Protein AF-A0A7R9DSM5-F1 (afdb_monomer_lite)

Secondary structure (DSSP, 8-state):
-HHHHHHHHH-TTTTT--GGGG--PPPPP-------PPPPP---------HHHHHHHHHHTTTT-PPPP-HHHHHHHHHHHHHHHHHHHHHHHHHHHHHTSPP-TTT-HHHHHHHHHHHHHHHHHHHHHHHHHHHHHHHHHHHHHHHHHHHH-TT-HHHHHHHHHHHHHHHHHHHHHHHHHHHHHHHHHHHHHHHH-

pLDDT: mean 76.88, std 22.2, range [31.0, 98.38]

Radius of gyration: 24.75 Å; chains: 1; bounding box: 49×48×74 Å

Foldseek 3Di:
DVVLVCCLPVPPLLVPDDPVLLPDDDDDDDDDDDDDDDDDDDDDDDDCPPPVVVLVVVLVVVVPDDDDDPVSLVVLCVVLLVLLVVLLVVLVVVLVVLVPDDDPPPDDPPSVVLSVVLNVLSVVSNVVSVVLNVVVVVLVVVLVVLVVVCSSCVVDCVSVVVNVVSSVNSSSVSSVSSVSSVVSVVVSVVSVVVVVD

Structure (mmCIF, N/CA/C/O backbone):
data_AF-A0A7R9DSM5-F1
#
_entry.id   AF-A0A7R9DSM5-F1
#
loop_
_atom_site.group_PDB
_atom_site.id
_atom_site.type_symbol
_atom_site.label_atom_id
_atom_site.label_alt_id
_atom_site.label_comp_id
_atom_site.label_asym_id
_atom_site.label_entity_id
_atom_site.label_seq_id
_atom_site.pdbx_PDB_ins_code
_atom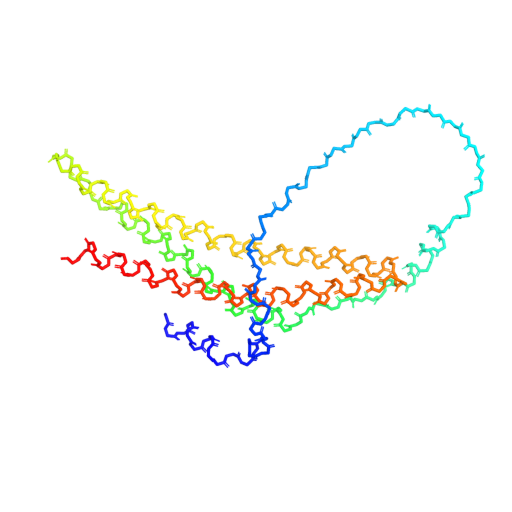_site.Cartn_x
_atom_site.Cartn_y
_atom_site.Cartn_z
_atom_site.occupancy
_atom_site.B_iso_or_equiv
_atom_site.auth_seq_id
_atom_site.auth_comp_id
_atom_site.auth_asym_id
_atom_site.auth_atom_id
_atom_site.pdbx_PDB_model_num
ATOM 1 N N . MET A 1 1 ? 0.745 -9.040 -13.553 1.00 61.00 1 MET A N 1
ATOM 2 C CA . MET A 1 1 ? -0.526 -8.382 -13.961 1.00 61.00 1 MET A CA 1
ATOM 3 C C . MET A 1 1 ? -1.759 -9.269 -13.780 1.00 61.00 1 MET A C 1
ATOM 5 O O . MET A 1 1 ? -2.708 -8.803 -13.164 1.00 61.00 1 MET A O 1
ATOM 9 N N . VAL A 1 2 ? -1.754 -10.530 -14.242 1.00 68.00 2 VAL A N 1
ATOM 10 C CA . VAL A 1 2 ? -2.885 -11.470 -14.050 1.00 68.00 2 VAL A CA 1
ATOM 11 C C . VAL A 1 2 ? -3.240 -11.650 -12.569 1.00 68.00 2 VAL A C 1
ATOM 13 O O . VAL A 1 2 ? -4.406 -11.562 -12.208 1.00 68.00 2 VAL A O 1
ATOM 16 N N . GLU A 1 3 ? -2.241 -11.783 -11.696 1.00 75.62 3 GLU A N 1
ATOM 17 C CA . GLU A 1 3 ? -2.442 -11.945 -10.248 1.00 75.62 3 GLU A CA 1
ATOM 18 C C . GLU A 1 3 ? -3.113 -10.737 -9.570 1.00 75.62 3 GLU A C 1
ATOM 20 O O . GLU A 1 3 ? -3.947 -10.920 -8.689 1.00 75.62 3 GLU A O 1
ATOM 25 N N . LEU A 1 4 ? -2.825 -9.504 -10.011 1.00 75.88 4 LEU A N 1
ATOM 26 C CA . LEU A 1 4 ? -3.460 -8.287 -9.477 1.00 75.88 4 LEU A CA 1
ATOM 27 C C . LEU A 1 4 ? -4.923 -8.169 -9.920 1.00 75.88 4 LEU A C 1
ATOM 29 O O . LEU A 1 4 ? -5.770 -7.756 -9.133 1.00 75.88 4 LEU A O 1
ATOM 33 N N . ASN A 1 5 ? -5.238 -8.558 -11.160 1.00 74.75 5 ASN A N 1
ATOM 34 C CA . ASN A 1 5 ? -6.624 -8.613 -11.633 1.00 74.75 5 ASN A CA 1
ATOM 35 C C . ASN A 1 5 ? -7.411 -9.700 -10.900 1.00 74.75 5 ASN A C 1
ATOM 37 O O . ASN A 1 5 ? -8.501 -9.433 -10.407 1.00 74.75 5 ASN A O 1
ATOM 41 N N . VAL A 1 6 ? -6.810 -10.877 -10.716 1.00 73.69 6 VAL A N 1
ATOM 42 C CA . VAL A 1 6 ? -7.359 -11.952 -9.881 1.00 73.69 6 VAL A CA 1
ATOM 43 C C . VAL A 1 6 ? -7.608 -11.453 -8.456 1.00 73.69 6 VAL A C 1
ATOM 45 O O . VAL A 1 6 ? -8.669 -11.726 -7.905 1.00 73.69 6 VAL A O 1
ATOM 48 N N . LEU A 1 7 ? -6.694 -10.679 -7.864 1.00 75.88 7 LEU A N 1
ATOM 49 C CA . LEU A 1 7 ? -6.890 -10.094 -6.537 1.00 75.88 7 LEU A CA 1
ATOM 50 C C . LEU A 1 7 ? -8.059 -9.092 -6.517 1.00 75.88 7 LEU A C 1
ATOM 52 O O . LEU A 1 7 ? -8.886 -9.129 -5.606 1.00 75.88 7 LEU A O 1
ATOM 56 N N . LEU A 1 8 ? -8.176 -8.224 -7.520 1.00 73.56 8 LEU A N 1
ATOM 57 C CA . LEU A 1 8 ? -9.264 -7.244 -7.606 1.00 73.56 8 LEU A CA 1
ATOM 58 C C . LEU A 1 8 ? -10.636 -7.896 -7.853 1.00 73.56 8 LEU A C 1
ATOM 60 O O . LEU A 1 8 ? -11.635 -7.437 -7.303 1.00 73.56 8 LEU A O 1
ATOM 64 N N . GLU A 1 9 ? -10.693 -8.972 -8.638 1.00 68.62 9 GLU A N 1
ATOM 65 C CA . GLU A 1 9 ? -11.935 -9.647 -9.043 1.00 68.62 9 GLU A CA 1
ATOM 66 C C . GLU A 1 9 ? -12.398 -10.716 -8.033 1.00 68.62 9 GLU A C 1
ATOM 68 O O . GLU A 1 9 ? -13.599 -10.859 -7.763 1.00 68.62 9 GLU A O 1
ATOM 73 N N . ASN A 1 10 ? -11.458 -11.454 -7.430 1.00 59.75 10 ASN A N 1
ATOM 74 C CA . ASN A 1 10 ? -11.762 -12.621 -6.593 1.00 59.75 10 ASN A CA 1
ATOM 75 C C . ASN A 1 10 ? -11.750 -12.346 -5.093 1.00 59.75 10 ASN A C 1
ATOM 77 O O . ASN A 1 10 ? -12.265 -13.163 -4.324 1.00 59.75 10 ASN A O 1
ATOM 81 N N . THR A 1 11 ? -11.232 -11.206 -4.634 1.00 59.16 11 THR A N 1
ATOM 82 C CA . THR A 1 11 ? -11.260 -10.928 -3.199 1.00 59.16 11 THR A CA 1
ATOM 83 C C . THR A 1 11 ? -12.633 -10.386 -2.811 1.00 59.16 11 THR A C 1
ATOM 85 O O . THR A 1 11 ? -12.896 -9.187 -2.879 1.00 59.16 11 THR A O 1
ATOM 88 N N . ASN A 1 12 ? -13.510 -11.268 -2.319 1.00 56.91 12 ASN A N 1
ATOM 89 C CA . ASN A 1 12 ? -14.779 -10.877 -1.685 1.00 56.91 12 ASN A CA 1
ATOM 90 C C . ASN A 1 12 ? -14.583 -9.816 -0.574 1.00 56.91 12 ASN A C 1
ATOM 92 O O . ASN A 1 12 ? -15.515 -9.083 -0.271 1.00 56.91 12 ASN A O 1
ATOM 96 N N . LYS A 1 13 ? -13.359 -9.671 -0.035 1.00 58.72 13 LYS A N 1
ATOM 97 C CA . LYS A 1 13 ? -12.964 -8.630 0.933 1.00 58.72 13 LYS A CA 1
ATOM 98 C C . LYS A 1 13 ? -13.059 -7.190 0.393 1.00 58.72 13 LYS A C 1
ATOM 100 O O . LYS A 1 13 ? -13.200 -6.273 1.195 1.00 58.72 13 LYS A O 1
ATOM 105 N N . PHE A 1 14 ? -13.004 -6.978 -0.928 1.00 61.81 14 PHE A N 1
ATOM 106 C CA . PHE A 1 14 ? -13.184 -5.657 -1.558 1.00 61.81 14 PHE A CA 1
ATOM 107 C C . PHE A 1 14 ? -14.606 -5.420 -2.100 1.00 61.81 14 PHE A C 1
ATOM 109 O O . PHE A 1 14 ? -14.968 -4.280 -2.381 1.00 61.81 14 PHE A O 1
ATOM 116 N N . LYS A 1 15 ? -15.435 -6.469 -2.227 1.00 55.41 15 LYS A N 1
ATOM 117 C CA . LYS A 1 15 ? -16.764 -6.400 -2.872 1.00 55.41 15 LYS A CA 1
ATOM 118 C C . LYS A 1 15 ? -17.831 -5.647 -2.069 1.00 55.41 15 LYS A C 1
ATOM 120 O O . LYS A 1 15 ? -18.857 -5.292 -2.635 1.00 55.41 15 LYS A O 1
ATOM 125 N N . GLU A 1 16 ? -17.602 -5.370 -0.786 1.00 54.62 16 GLU A N 1
ATOM 126 C CA . GLU A 1 16 ? -18.535 -4.593 0.050 1.00 54.62 16 GLU A CA 1
ATOM 127 C C . GLU A 1 16 ? -18.371 -3.063 -0.082 1.00 54.62 16 GLU A C 1
ATOM 129 O O . GLU A 1 16 ? -19.045 -2.305 0.616 1.00 54.62 16 GLU A O 1
ATOM 134 N N . MET A 1 17 ? -17.484 -2.577 -0.957 1.00 54.66 17 MET A N 1
ATOM 135 C CA . MET A 1 17 ? -17.306 -1.142 -1.198 1.00 54.66 17 MET A CA 1
ATOM 136 C C . MET A 1 17 ? -18.405 -0.606 -2.127 1.00 54.66 17 MET A C 1
ATOM 138 O O . MET A 1 17 ? -18.409 -0.875 -3.326 1.00 54.66 17 MET A O 1
ATOM 142 N N . ASN A 1 18 ? -19.334 0.190 -1.586 1.00 48.84 18 ASN A N 1
ATOM 143 C CA . ASN A 1 18 ? -20.269 0.960 -2.407 1.00 48.84 18 ASN A CA 1
ATOM 144 C C . ASN A 1 18 ? -19.490 2.015 -3.209 1.00 48.84 18 ASN A C 1
ATOM 146 O O . ASN A 1 18 ? -18.690 2.760 -2.644 1.00 48.84 18 ASN A O 1
ATOM 150 N N . HIS A 1 19 ? -19.764 2.134 -4.512 1.00 46.12 19 HIS A N 1
ATOM 151 C CA . HIS A 1 19 ? -19.116 3.100 -5.417 1.00 46.12 19 HIS A CA 1
ATOM 152 C C . HIS A 1 19 ? -19.129 4.561 -4.915 1.00 46.12 19 HIS A C 1
ATOM 154 O O . HIS A 1 19 ? -18.292 5.361 -5.324 1.00 46.12 19 HIS A O 1
ATOM 160 N N . SER A 1 20 ? -20.038 4.915 -4.002 1.00 48.28 20 SER A N 1
ATOM 161 C CA . SER A 1 20 ? -20.108 6.225 -3.345 1.00 48.28 20 SER A CA 1
ATOM 162 C C . SER A 1 20 ? -18.914 6.551 -2.436 1.00 48.28 20 SER A C 1
ATOM 164 O O . SER A 1 20 ? -18.641 7.728 -2.212 1.00 48.28 20 SER A O 1
ATOM 166 N N . ASP A 1 21 ? -18.185 5.549 -1.934 1.00 46.91 21 ASP A N 1
ATOM 167 C CA . ASP A 1 21 ? -17.016 5.747 -1.062 1.00 46.91 21 ASP A CA 1
ATOM 168 C C . ASP A 1 21 ? -15.720 6.049 -1.848 1.00 46.91 21 ASP A C 1
ATOM 170 O O . ASP A 1 21 ? -14.705 6.408 -1.253 1.00 46.91 21 ASP A O 1
ATOM 174 N N . MET A 1 22 ? -15.749 5.951 -3.187 1.00 47.22 22 MET A N 1
ATOM 175 C CA . MET A 1 22 ? -14.588 6.155 -4.071 1.00 47.22 22 MET A CA 1
ATOM 176 C C . MET A 1 22 ? -14.214 7.631 -4.300 1.00 47.22 22 MET A C 1
ATOM 178 O O . MET A 1 22 ? -13.174 7.908 -4.895 1.00 47.22 22 MET A O 1
ATOM 182 N N . ILE A 1 23 ? -15.024 8.594 -3.842 1.00 44.75 23 ILE A N 1
ATOM 183 C CA . ILE A 1 23 ? -14.742 10.027 -4.014 1.00 44.75 23 ILE A CA 1
ATOM 184 C C . ILE A 1 23 ? -14.041 10.567 -2.764 1.00 44.75 23 ILE A C 1
ATOM 186 O O . ILE A 1 23 ? -14.641 11.237 -1.923 1.00 44.75 23 ILE A O 1
ATOM 190 N N . ARG A 1 24 ? -12.739 10.308 -2.643 1.00 41.94 24 ARG A N 1
ATOM 191 C CA . ARG A 1 24 ? -11.857 11.160 -1.838 1.00 41.94 24 ARG A CA 1
ATOM 192 C C . ARG A 1 24 ? -10.484 11.240 -2.487 1.00 41.94 24 ARG A C 1
ATOM 194 O O . ARG A 1 24 ? -9.776 10.244 -2.578 1.00 41.94 24 ARG A O 1
ATOM 201 N N . SER A 1 25 ? -10.130 12.440 -2.942 1.00 32.06 25 SER A N 1
ATOM 202 C CA . SER A 1 25 ? -8.772 12.762 -3.375 1.00 32.06 25 SER A CA 1
ATOM 203 C C . SER A 1 25 ? -7.776 12.496 -2.237 1.00 32.06 25 SER A C 1
ATOM 205 O O . SER A 1 25 ? -8.135 12.714 -1.073 1.00 32.06 25 SER A O 1
ATOM 207 N N . PRO A 1 26 ? -6.534 12.082 -2.544 1.00 37.66 26 PRO A N 1
ATOM 208 C CA . PRO A 1 26 ? -5.480 11.947 -1.545 1.00 37.66 26 PRO A CA 1
ATOM 209 C C . PRO A 1 26 ? -5.312 13.267 -0.784 1.00 37.66 26 PRO A C 1
ATOM 211 O O . PRO A 1 26 ? -5.086 14.309 -1.398 1.00 37.66 26 PRO A O 1
ATOM 214 N N . GLN A 1 27 ? -5.461 13.244 0.541 1.00 37.12 27 GLN A N 1
ATOM 215 C CA . GLN A 1 27 ? -5.018 14.360 1.370 1.00 37.12 27 GLN A CA 1
ATOM 216 C C . GLN A 1 27 ? -3.533 14.173 1.660 1.00 37.12 27 GLN A C 1
ATOM 218 O O . GLN A 1 27 ? -3.123 13.121 2.150 1.00 37.12 27 GLN A O 1
ATOM 223 N N . ASP A 1 28 ? -2.742 15.196 1.342 1.00 33.53 28 ASP A N 1
ATOM 224 C CA . ASP A 1 28 ? -1.330 15.252 1.699 1.00 33.53 28 ASP A CA 1
ATOM 225 C C . ASP A 1 28 ? -1.142 15.079 3.217 1.00 33.53 28 ASP A C 1
ATOM 227 O O . ASP A 1 28 ? -1.972 15.549 4.007 1.00 33.53 28 ASP A O 1
ATOM 231 N N . PRO A 1 29 ? -0.051 14.428 3.658 1.00 38.84 29 PRO A N 1
ATOM 232 C CA . PRO A 1 29 ? 0.219 14.231 5.073 1.00 38.84 29 PRO A CA 1
ATOM 233 C C . PRO A 1 29 ? 0.315 15.580 5.796 1.00 38.84 29 PRO A C 1
ATOM 235 O O . PRO A 1 29 ? 1.164 16.421 5.497 1.00 38.84 29 PRO A O 1
ATOM 238 N N . VAL A 1 30 ? -0.567 15.772 6.780 1.00 37.56 30 VAL A N 1
ATOM 239 C CA . VAL A 1 30 ? -0.594 16.952 7.647 1.00 37.56 30 VAL A CA 1
ATOM 240 C C . VAL A 1 30 ? 0.722 17.036 8.420 1.00 37.56 30 VAL A C 1
ATOM 242 O O . VAL A 1 30 ? 1.000 16.238 9.317 1.00 37.56 30 VAL A O 1
ATOM 245 N N . ALA A 1 31 ? 1.530 18.041 8.085 1.00 33.56 31 ALA A N 1
ATOM 246 C CA . ALA A 1 31 ? 2.705 18.420 8.851 1.00 33.56 31 ALA A CA 1
ATOM 247 C C . ALA A 1 31 ? 2.270 18.896 10.246 1.00 33.56 31 ALA A C 1
ATOM 249 O O . ALA A 1 31 ? 1.713 19.983 10.408 1.00 33.56 31 ALA A O 1
ATOM 250 N N . THR A 1 32 ? 2.536 18.086 11.270 1.00 31.00 32 THR A N 1
ATOM 251 C CA . THR A 1 32 ? 2.338 18.493 12.665 1.00 31.00 32 THR A CA 1
ATOM 252 C C . THR A 1 32 ? 3.487 19.423 13.055 1.00 31.00 32 THR A C 1
ATOM 254 O O . THR A 1 32 ? 4.568 18.965 13.413 1.00 31.00 32 THR A O 1
ATOM 257 N N . LYS A 1 33 ? 3.289 20.740 12.946 1.00 33.44 33 LYS A N 1
ATOM 258 C CA . LYS A 1 33 ? 4.185 21.722 13.571 1.00 33.44 33 LYS A CA 1
ATOM 259 C C . LYS A 1 33 ? 3.711 21.971 15.000 1.00 33.44 33 LYS A C 1
ATOM 261 O O . LYS A 1 33 ? 2.732 22.678 15.217 1.00 33.44 33 LYS A O 1
ATOM 266 N N . GLU A 1 34 ? 4.410 21.395 15.972 1.00 36.47 34 GLU A N 1
ATOM 267 C CA . GLU A 1 34 ? 4.323 21.836 17.363 1.00 36.47 34 GLU A CA 1
ATOM 268 C C . GLU A 1 34 ? 5.009 23.203 17.491 1.00 36.47 34 GLU A C 1
ATOM 270 O O . GLU A 1 34 ? 6.228 23.316 17.389 1.00 36.47 34 GLU A O 1
ATOM 275 N N . GLN A 1 35 ? 4.227 24.257 17.722 1.00 35.38 35 GLN A N 1
ATOM 276 C CA . GLN A 1 35 ? 4.720 25.487 18.336 1.00 35.38 35 GLN A CA 1
ATOM 277 C C . GLN A 1 35 ? 4.076 25.601 19.714 1.00 35.38 35 GLN A C 1
ATOM 279 O O . GLN A 1 35 ? 2.855 25.679 19.839 1.00 35.38 35 GLN A O 1
ATOM 284 N N . ARG A 1 36 ? 4.906 25.573 20.757 1.00 32.94 36 ARG A N 1
ATOM 285 C CA . ARG A 1 36 ? 4.495 25.846 22.134 1.00 32.94 36 ARG A CA 1
ATOM 286 C C . ARG A 1 36 ? 5.173 27.139 22.571 1.00 32.94 36 ARG A C 1
ATOM 288 O O . ARG A 1 36 ? 6.370 27.147 22.838 1.00 32.94 36 ARG A O 1
ATOM 295 N N . GLU A 1 37 ? 4.401 28.218 22.597 1.00 35.00 37 GLU A N 1
ATOM 296 C CA . GLU A 1 37 ? 4.775 29.483 23.230 1.00 35.00 37 GLU A CA 1
ATOM 297 C C . GLU A 1 37 ? 4.769 29.341 24.764 1.00 35.00 37 GLU A C 1
ATOM 299 O O . GLU A 1 37 ? 3.964 28.603 25.344 1.00 35.00 37 GLU A O 1
ATOM 304 N N . GLU A 1 38 ? 5.692 30.043 25.426 1.00 35.34 38 GLU A N 1
ATOM 305 C CA . GLU A 1 38 ? 5.795 30.139 26.885 1.00 35.34 38 GLU A CA 1
ATOM 306 C C . GLU A 1 38 ? 4.604 30.901 27.502 1.00 35.34 38 GLU A C 1
ATOM 308 O O . GLU A 1 38 ? 4.224 31.952 26.984 1.00 35.34 38 GLU A O 1
ATOM 313 N N . PRO A 1 39 ? 4.059 30.488 28.666 1.00 36.28 39 PRO A N 1
ATOM 314 C CA . PRO A 1 39 ? 3.096 31.308 29.386 1.00 36.28 39 PRO A CA 1
ATOM 315 C C . PRO A 1 39 ? 3.730 32.091 30.546 1.00 36.28 39 PRO A C 1
ATOM 317 O O . PRO A 1 39 ? 4.314 31.545 31.486 1.00 36.28 39 PRO A O 1
ATOM 320 N N . THR A 1 40 ? 3.512 33.406 30.509 1.00 35.44 40 THR A N 1
ATOM 321 C CA . THR A 1 40 ? 3.725 34.357 31.604 1.00 35.44 40 THR A CA 1
ATOM 322 C C . THR A 1 40 ? 2.743 34.129 32.765 1.00 35.44 40 THR A C 1
ATOM 324 O O . THR A 1 40 ? 1.594 33.722 32.605 1.00 35.44 40 THR A O 1
ATOM 327 N N . LYS A 1 41 ? 3.221 34.400 33.986 1.00 43.03 41 LYS A N 1
ATOM 328 C CA . LYS A 1 41 ? 2.522 34.203 35.267 1.00 43.03 41 LYS A CA 1
ATOM 329 C C . LYS A 1 41 ? 1.317 35.143 35.435 1.00 43.03 41 LYS A C 1
ATOM 331 O O . LYS A 1 41 ? 1.498 36.353 35.358 1.00 43.03 41 LYS A O 1
ATOM 336 N N . LYS A 1 42 ? 0.171 34.616 35.895 1.00 36.53 42 LYS A N 1
ATOM 337 C CA . LYS A 1 42 ? -0.718 35.273 36.885 1.00 36.53 42 LYS A CA 1
ATOM 338 C C . LYS A 1 42 ? -1.636 34.254 37.587 1.00 36.53 42 LYS A C 1
ATOM 340 O O . LYS A 1 42 ? -2.343 33.478 36.960 1.00 36.53 42 LYS A O 1
ATOM 345 N N . ARG A 1 43 ? -1.573 34.255 38.924 1.00 42.38 43 ARG A N 1
ATOM 346 C CA . ARG A 1 43 ? -2.381 33.470 39.880 1.00 42.38 43 ARG A CA 1
ATOM 347 C C . ARG A 1 43 ? -3.810 34.018 39.970 1.00 42.38 43 ARG A C 1
ATOM 349 O O . ARG A 1 43 ? -3.944 35.215 40.190 1.00 42.38 43 ARG A O 1
ATOM 356 N N . GLN A 1 44 ? -4.814 33.138 40.050 1.00 35.81 44 GLN A N 1
ATOM 357 C CA . GLN A 1 44 ? -5.927 33.243 41.011 1.00 35.81 44 GLN A CA 1
ATOM 358 C C . GLN A 1 44 ? -6.614 31.873 41.214 1.00 35.81 44 GLN A C 1
ATOM 360 O O . GLN A 1 44 ? -6.862 31.133 40.271 1.00 35.81 44 GLN A O 1
ATOM 365 N N . LYS A 1 45 ? -6.831 31.511 42.487 1.00 44.12 45 LYS A N 1
ATOM 366 C CA . LYS A 1 45 ? -7.421 30.252 42.986 1.00 44.12 45 LYS A CA 1
ATOM 367 C C . LYS A 1 45 ? -8.941 30.220 42.767 1.00 44.12 45 LYS A C 1
ATOM 369 O O . LYS A 1 45 ? -9.583 31.188 43.164 1.00 44.12 45 LYS A O 1
ATOM 374 N N . LYS A 1 46 ? -9.508 29.058 42.401 1.00 32.44 46 LYS A N 1
ATOM 375 C CA . LYS A 1 46 ? -10.454 28.269 43.237 1.00 32.44 46 LYS A CA 1
ATOM 376 C C . LYS A 1 46 ? -11.051 27.064 42.489 1.00 32.44 46 LYS A C 1
ATOM 378 O O . LYS A 1 46 ? -11.327 27.142 41.304 1.00 32.44 46 LYS A O 1
ATOM 383 N N . SER A 1 47 ? -11.306 26.003 43.267 1.00 36.94 47 SER A N 1
ATOM 384 C CA . SER A 1 47 ? -12.142 24.828 42.965 1.00 36.94 47 SER A CA 1
ATOM 385 C C . SER A 1 47 ? -11.602 23.834 41.925 1.00 36.94 47 SER A C 1
ATOM 387 O O . SER A 1 47 ? -12.144 23.699 40.832 1.00 36.94 47 SER A O 1
ATOM 389 N N . LYS A 1 48 ? -10.568 23.065 42.294 1.00 42.12 48 LYS A N 1
ATOM 390 C CA . LYS A 1 48 ? -10.152 21.873 41.542 1.00 42.12 48 LYS A CA 1
ATOM 391 C C . LYS A 1 48 ? -10.929 20.663 42.073 1.00 42.12 48 LYS A C 1
ATOM 393 O O . LYS A 1 48 ? -10.425 19.930 42.916 1.00 42.12 48 LYS A O 1
ATOM 398 N N . TYR A 1 49 ? -12.170 20.487 41.616 1.00 43.53 49 TYR A N 1
ATOM 399 C CA . TYR A 1 49 ? -12.732 19.137 41.556 1.00 43.53 49 TYR A CA 1
ATOM 400 C C . TYR A 1 49 ? -11.839 18.372 40.583 1.00 43.53 49 TYR A C 1
ATOM 402 O O . TYR A 1 49 ? -11.755 18.719 39.405 1.00 43.53 49 TYR A O 1
ATOM 410 N N . ASN A 1 50 ? -11.058 17.436 41.110 1.00 48.03 50 ASN A N 1
ATOM 411 C CA . ASN A 1 50 ? -10.006 16.759 40.371 1.00 48.03 50 ASN A CA 1
ATOM 412 C C . ASN A 1 50 ? -10.627 15.619 39.548 1.00 48.03 50 ASN A C 1
ATOM 414 O O . ASN A 1 50 ? -10.434 14.449 39.858 1.00 48.03 50 ASN A O 1
ATOM 418 N N . TYR A 1 51 ? -11.402 15.980 38.516 1.00 53.38 51 TYR A N 1
ATOM 419 C CA . TYR A 1 51 ? -11.944 15.034 37.528 1.00 53.38 51 TYR A CA 1
ATOM 420 C C . TYR A 1 51 ? -10.841 14.115 36.990 1.00 53.38 51 TYR A C 1
ATOM 422 O O . TYR A 1 51 ? -11.063 12.927 36.786 1.00 53.38 51 TYR A O 1
ATOM 430 N N . ASP A 1 52 ? -9.630 14.653 36.838 1.00 57.28 52 ASP A N 1
ATOM 431 C CA . ASP A 1 52 ? -8.468 13.906 36.374 1.00 57.28 52 ASP A CA 1
ATOM 432 C C . ASP A 1 52 ? -8.077 12.766 37.330 1.00 57.28 52 ASP A C 1
ATOM 434 O O . ASP A 1 52 ? -7.778 11.677 36.861 1.00 57.28 52 ASP A O 1
ATOM 438 N N . GLU A 1 53 ? -8.123 12.946 38.655 1.00 55.19 53 GLU A N 1
ATOM 439 C CA . GLU A 1 53 ? -7.746 11.887 39.614 1.00 55.19 53 GLU A CA 1
ATOM 440 C C . GLU A 1 53 ? -8.792 10.772 39.722 1.00 55.19 53 GLU A C 1
ATOM 442 O O . GLU A 1 53 ? -8.430 9.607 39.904 1.00 55.19 53 GLU A O 1
ATOM 447 N N . GLU A 1 54 ? -10.077 11.100 39.579 1.00 52.62 54 GLU A N 1
ATOM 448 C CA . GLU A 1 54 ? -11.160 10.109 39.582 1.00 52.62 54 GLU A CA 1
ATOM 449 C C . GLU A 1 54 ? -11.194 9.314 38.264 1.00 52.62 54 GLU A C 1
ATOM 451 O O . GLU A 1 54 ? -11.339 8.089 38.277 1.00 52.62 54 GLU A O 1
ATOM 456 N N . ILE A 1 55 ? -10.933 9.984 37.132 1.00 57.34 55 ILE A N 1
ATOM 457 C CA . ILE A 1 55 ? -10.703 9.343 35.830 1.00 57.34 55 ILE A CA 1
ATOM 458 C C . ILE A 1 55 ? -9.459 8.453 35.880 1.00 57.34 55 ILE A C 1
ATOM 460 O O . ILE A 1 55 ? -9.515 7.338 35.375 1.00 57.34 55 ILE A O 1
ATOM 464 N N . ILE A 1 56 ? -8.363 8.891 36.510 1.00 57.38 56 ILE A N 1
ATOM 465 C CA . ILE A 1 56 ? -7.139 8.086 36.654 1.00 57.38 56 ILE A CA 1
ATOM 466 C C . ILE A 1 56 ? -7.398 6.853 37.533 1.00 57.38 56 ILE A C 1
ATOM 468 O O . ILE A 1 56 ? -6.987 5.754 37.166 1.00 57.38 56 ILE A O 1
ATOM 472 N N . LYS A 1 57 ? -8.130 6.979 38.652 1.00 52.84 57 LYS A N 1
ATOM 473 C CA . LYS A 1 57 ? -8.507 5.824 39.492 1.00 52.84 57 LYS A CA 1
ATOM 474 C C . LYS A 1 57 ? -9.394 4.821 38.751 1.00 52.84 57 LYS A C 1
ATOM 476 O O . LYS A 1 57 ? -9.154 3.621 38.864 1.00 52.84 57 LYS A O 1
ATOM 481 N N . ASN A 1 58 ? -10.355 5.291 37.955 1.00 53.06 58 ASN A N 1
ATOM 482 C CA . ASN A 1 58 ? -11.168 4.422 37.099 1.00 53.06 58 ASN A CA 1
ATOM 483 C C . ASN A 1 58 ? -10.383 3.876 35.888 1.00 53.06 58 ASN A C 1
ATOM 485 O O . ASN A 1 58 ? -10.645 2.761 35.450 1.00 53.06 58 ASN A O 1
ATOM 489 N N . GLN A 1 59 ? -9.375 4.592 35.381 1.00 52.03 59 GLN A N 1
ATOM 490 C CA . GLN A 1 59 ? -8.467 4.127 34.320 1.00 52.03 59 GLN A CA 1
ATOM 491 C C . GLN A 1 59 ? -7.526 3.021 34.782 1.00 52.03 59 GLN A C 1
ATOM 493 O O . GLN A 1 59 ? -7.223 2.126 33.997 1.00 52.03 59 GLN A O 1
ATOM 498 N N . VAL A 1 60 ? -7.086 3.037 36.044 1.00 46.19 60 VAL A N 1
ATOM 499 C CA . VAL A 1 60 ? -6.255 1.961 36.607 1.00 46.19 60 VAL A CA 1
ATOM 500 C C . VAL A 1 60 ? -7.011 0.621 36.609 1.00 46.19 60 VAL A C 1
ATOM 502 O O . VAL A 1 60 ? -6.388 -0.419 36.413 1.00 46.19 60 VAL A O 1
ATOM 505 N N . LEU A 1 61 ? -8.348 0.626 36.692 1.00 48.25 61 LEU A N 1
ATOM 506 C CA . LEU A 1 61 ? -9.190 -0.571 36.530 1.00 48.25 61 LEU A CA 1
ATOM 507 C C . LEU A 1 61 ? -9.312 -1.072 35.073 1.00 48.25 61 LEU A C 1
ATOM 509 O O . LEU A 1 61 ? -9.629 -2.239 34.861 1.00 48.25 61 LEU A O 1
ATOM 513 N N . VAL A 1 62 ? -9.021 -0.238 34.066 1.00 52.88 62 VAL A N 1
ATOM 514 C CA . VAL A 1 62 ? -9.113 -0.577 32.624 1.00 52.88 62 VAL A CA 1
ATOM 515 C C . VAL A 1 62 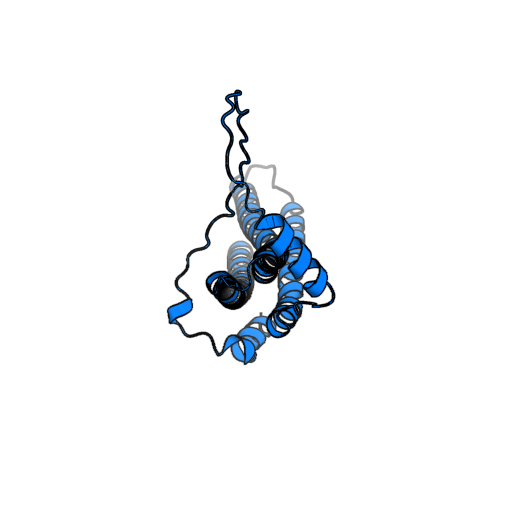? -7.829 -1.250 32.097 1.00 52.88 62 VAL A C 1
ATOM 517 O O . VAL A 1 62 ? -7.772 -1.701 30.955 1.00 52.88 62 VAL A O 1
ATOM 520 N N . THR A 1 63 ? -6.797 -1.393 32.932 1.00 51.56 63 THR A N 1
ATOM 521 C CA . THR A 1 63 ? -5.439 -1.821 32.535 1.00 51.56 63 THR A CA 1
ATOM 522 C C . THR A 1 63 ? -5.292 -3.273 32.058 1.00 51.56 63 THR A C 1
ATOM 524 O O . THR A 1 63 ? -4.223 -3.632 31.574 1.00 51.56 63 THR A O 1
ATOM 527 N N . ASN A 1 64 ? -6.355 -4.083 32.081 1.00 56.06 64 ASN A N 1
ATOM 528 C CA . ASN A 1 64 ? -6.360 -5.439 31.511 1.00 56.06 64 ASN A CA 1
ATOM 529 C C . ASN A 1 64 ? -7.134 -5.562 30.185 1.00 56.06 64 ASN A C 1
ATOM 531 O O . ASN A 1 64 ? -7.328 -6.672 29.691 1.00 56.06 64 ASN A O 1
ATOM 535 N N . ILE A 1 65 ? -7.597 -4.455 29.595 1.00 64.75 65 ILE A N 1
ATOM 536 C CA . ILE A 1 65 ? -8.363 -4.498 28.344 1.00 64.75 65 ILE A CA 1
ATOM 537 C C . ILE A 1 65 ? -7.423 -4.275 27.157 1.00 64.75 65 ILE A C 1
ATOM 539 O O . ILE A 1 65 ? -6.945 -3.170 26.905 1.00 64.75 65 ILE A O 1
ATOM 543 N N . THR A 1 66 ? -7.174 -5.339 26.393 1.00 71.94 66 THR A N 1
ATOM 544 C CA . THR A 1 66 ? -6.510 -5.251 25.087 1.00 71.94 66 THR A CA 1
ATOM 545 C C . THR A 1 66 ? -7.539 -4.872 24.025 1.00 71.94 66 THR A C 1
ATOM 547 O O . THR A 1 66 ? -8.519 -5.588 23.827 1.00 71.94 66 THR A O 1
ATOM 550 N N . PHE A 1 67 ? -7.325 -3.761 23.316 1.00 81.94 67 PHE A N 1
ATOM 551 C CA . PHE A 1 67 ? -8.168 -3.402 22.176 1.00 81.94 67 PHE A CA 1
ATOM 552 C C . PHE A 1 67 ? -7.648 -4.104 20.911 1.00 81.94 67 PHE A C 1
ATOM 554 O O . PHE A 1 67 ? -6.493 -3.883 20.536 1.00 81.94 67 PHE A O 1
ATOM 561 N N . PRO A 1 68 ? -8.445 -4.954 20.242 1.00 87.31 68 PRO A N 1
ATOM 562 C CA . PRO A 1 68 ? -7.953 -5.736 19.117 1.00 87.31 68 PRO A CA 1
ATOM 563 C C . PRO A 1 68 ? -7.653 -4.866 17.886 1.00 87.31 68 PRO A C 1
ATOM 565 O O . PRO A 1 68 ? -8.345 -3.883 17.579 1.00 87.31 68 PRO A O 1
ATOM 568 N N . SER A 1 69 ? -6.627 -5.265 17.131 1.00 90.62 69 SER A N 1
ATOM 569 C CA . SER A 1 69 ? -6.448 -4.805 15.751 1.00 90.62 69 SER A CA 1
ATOM 570 C C . SER A 1 69 ? -7.583 -5.309 14.865 1.00 90.62 69 SER A C 1
ATOM 572 O O . SER A 1 69 ? -8.176 -6.361 15.118 1.00 90.62 69 SER A O 1
ATOM 574 N N . ASN A 1 70 ? -7.877 -4.556 13.807 1.00 93.69 70 ASN A N 1
ATOM 575 C CA . ASN A 1 70 ? -8.825 -4.982 12.789 1.00 93.69 70 ASN A CA 1
ATOM 576 C C . ASN A 1 70 ? -8.208 -6.129 11.973 1.00 93.69 70 ASN A C 1
ATOM 578 O O . ASN A 1 70 ? -7.376 -5.892 11.099 1.00 93.69 70 ASN A O 1
ATOM 582 N N . LYS A 1 71 ? -8.596 -7.370 12.293 1.00 92.38 71 LYS A N 1
ATOM 583 C CA . LYS A 1 71 ? -8.022 -8.584 11.692 1.00 92.38 71 LYS A CA 1
ATOM 584 C C . LYS A 1 71 ? -8.210 -8.633 10.178 1.00 92.38 71 LYS A C 1
ATOM 586 O O . LYS A 1 71 ? -7.271 -8.979 9.474 1.00 92.38 71 LYS A O 1
ATOM 591 N N . GLU A 1 72 ? -9.378 -8.229 9.681 1.00 89.88 72 GLU A N 1
ATOM 592 C CA . GLU A 1 72 ? -9.667 -8.222 8.242 1.00 89.88 72 GLU A CA 1
ATOM 593 C C . GLU A 1 72 ? -8.718 -7.291 7.484 1.00 89.88 72 GLU A C 1
ATOM 595 O O . GLU A 1 72 ? -8.188 -7.667 6.439 1.00 89.88 72 GLU A O 1
ATOM 600 N N . LEU A 1 73 ? -8.468 -6.094 8.027 1.00 92.50 73 LEU A N 1
ATOM 601 C CA . LEU A 1 73 ? -7.508 -5.154 7.449 1.00 92.50 73 LEU A CA 1
ATOM 602 C C . LEU A 1 73 ? -6.074 -5.646 7.586 1.00 92.50 73 LEU A C 1
ATOM 604 O O . LEU A 1 73 ? -5.317 -5.533 6.632 1.00 92.50 73 LEU A O 1
ATOM 608 N N . SER A 1 74 ? -5.693 -6.222 8.727 1.00 93.69 74 SER A N 1
ATOM 609 C CA . SER A 1 74 ? -4.354 -6.798 8.894 1.00 93.69 74 SER A CA 1
ATOM 610 C C . SER A 1 74 ? -4.081 -7.916 7.883 1.00 93.69 74 SER A C 1
ATOM 612 O O . SER A 1 74 ? -3.012 -7.947 7.278 1.00 93.69 74 SER A O 1
ATOM 614 N N . GLU A 1 75 ? -5.054 -8.794 7.640 1.00 92.06 75 GLU A N 1
ATOM 615 C CA . GLU A 1 75 ? -4.958 -9.810 6.592 1.00 92.06 75 GLU A CA 1
ATOM 616 C C . GLU A 1 75 ? -4.877 -9.179 5.203 1.00 92.06 75 GLU A C 1
ATOM 618 O O . GLU A 1 75 ? -4.086 -9.620 4.375 1.00 92.06 75 GLU A O 1
ATOM 623 N N . LEU A 1 76 ? -5.671 -8.143 4.931 1.00 91.81 76 LEU A N 1
ATOM 624 C CA . LEU A 1 76 ? -5.644 -7.483 3.633 1.00 91.81 76 LEU A CA 1
ATOM 625 C C . LEU A 1 76 ? -4.296 -6.799 3.370 1.00 91.81 76 LEU A C 1
ATOM 627 O O . LEU A 1 76 ? -3.725 -6.975 2.298 1.00 91.81 76 LEU A O 1
ATOM 631 N N . ILE A 1 77 ? -3.752 -6.096 4.364 1.00 94.94 77 ILE A N 1
ATOM 632 C CA . ILE A 1 77 ? -2.410 -5.506 4.317 1.00 94.94 77 ILE A CA 1
ATOM 633 C C . ILE A 1 77 ? -1.371 -6.591 4.030 1.00 94.94 77 ILE A C 1
ATOM 635 O O . ILE A 1 77 ? -0.538 -6.399 3.152 1.00 94.94 77 ILE A O 1
ATOM 639 N N . SER A 1 78 ? -1.460 -7.756 4.684 1.00 94.50 78 SER A N 1
ATOM 640 C CA . SER A 1 78 ? -0.510 -8.855 4.456 1.00 94.50 78 SER A CA 1
ATOM 641 C C . SER A 1 78 ? -0.533 -9.406 3.024 1.00 94.50 78 SER A C 1
ATOM 643 O O . SER A 1 78 ? 0.466 -9.948 2.561 1.00 94.50 78 SER A O 1
ATOM 645 N N . VAL A 1 79 ? -1.654 -9.239 2.313 1.00 92.88 79 VAL A N 1
ATOM 646 C CA . VAL A 1 79 ? -1.783 -9.610 0.898 1.00 92.88 79 VAL A CA 1
ATOM 647 C C . VAL A 1 79 ? -1.287 -8.492 -0.022 1.00 92.88 79 VAL A C 1
ATOM 649 O O . VAL A 1 79 ? -0.674 -8.787 -1.040 1.00 92.88 79 VAL A O 1
ATOM 652 N N . VAL A 1 80 ? -1.533 -7.219 0.310 1.00 94.19 80 VAL A N 1
ATOM 653 C CA . VAL A 1 80 ? -1.180 -6.066 -0.543 1.00 94.19 80 VAL A CA 1
ATOM 654 C C . VAL A 1 80 ? 0.296 -5.671 -0.418 1.00 94.19 80 VAL A C 1
ATOM 656 O O . VAL A 1 80 ? 0.926 -5.329 -1.419 1.00 94.19 80 VAL A O 1
ATOM 659 N N . GLU A 1 81 ? 0.872 -5.732 0.785 1.00 96.25 81 GLU A N 1
ATOM 660 C CA . GLU A 1 81 ? 2.246 -5.296 1.065 1.00 96.25 81 GLU A CA 1
ATOM 661 C C . GLU A 1 81 ? 3.309 -5.964 0.166 1.00 96.25 81 GLU A C 1
ATOM 663 O O . GLU A 1 81 ? 4.168 -5.239 -0.350 1.00 96.25 81 GLU A O 1
ATOM 668 N N . PRO A 1 82 ? 3.264 -7.286 -0.104 1.00 97.06 82 PRO A N 1
ATOM 669 C CA . PRO A 1 82 ? 4.200 -7.924 -1.028 1.00 97.06 82 PRO A CA 1
ATOM 670 C C . PRO A 1 82 ? 4.178 -7.317 -2.437 1.00 97.06 82 PRO A C 1
ATOM 672 O O . PRO A 1 82 ? 5.236 -7.118 -3.025 1.00 97.06 82 PRO A O 1
ATOM 675 N N . PHE A 1 83 ? 3.004 -6.944 -2.963 1.00 96.62 83 PHE A N 1
ATOM 676 C CA . PHE A 1 83 ? 2.902 -6.315 -4.286 1.00 96.62 83 PHE A CA 1
ATOM 677 C C . PHE A 1 83 ? 3.494 -4.902 -4.310 1.00 96.62 83 PHE A C 1
ATOM 679 O O . PHE A 1 83 ? 4.096 -4.508 -5.307 1.00 96.62 83 PHE A O 1
ATOM 686 N N . ILE A 1 84 ? 3.364 -4.143 -3.216 1.00 98.06 84 ILE A N 1
ATOM 687 C CA . ILE A 1 84 ? 4.022 -2.833 -3.086 1.00 98.06 84 ILE A CA 1
ATOM 688 C C . ILE A 1 84 ? 5.545 -3.010 -3.121 1.00 98.06 84 ILE A C 1
ATOM 690 O O . ILE A 1 84 ? 6.234 -2.292 -3.845 1.00 98.06 84 ILE A O 1
ATOM 694 N N . ARG A 1 85 ? 6.074 -3.971 -2.350 1.00 98.00 85 ARG A N 1
ATOM 695 C CA . ARG A 1 85 ? 7.515 -4.270 -2.299 1.00 98.00 85 ARG A CA 1
ATOM 696 C C . ARG A 1 85 ? 8.044 -4.699 -3.664 1.00 98.00 85 ARG A C 1
ATOM 698 O O . ARG A 1 85 ? 9.051 -4.154 -4.104 1.00 98.00 85 ARG A O 1
ATOM 705 N N . GLN A 1 86 ? 7.316 -5.572 -4.358 1.00 97.81 86 GLN A N 1
ATOM 706 C CA . GLN A 1 86 ? 7.674 -6.002 -5.706 1.00 97.81 86 GLN A CA 1
ATOM 707 C C . GLN A 1 86 ? 7.755 -4.816 -6.674 1.00 97.81 86 GLN A C 1
ATOM 709 O O . GLN A 1 86 ? 8.747 -4.678 -7.380 1.00 97.81 86 GLN A O 1
ATOM 714 N N . LEU A 1 87 ? 6.778 -3.900 -6.658 1.00 98.00 87 LEU A N 1
ATOM 715 C CA . LEU A 1 87 ? 6.820 -2.712 -7.517 1.00 98.00 87 LEU A CA 1
ATOM 716 C C . LEU A 1 87 ? 8.045 -1.830 -7.221 1.00 98.00 87 LEU A C 1
ATOM 718 O O . LEU A 1 87 ? 8.656 -1.291 -8.144 1.00 98.00 87 LEU A O 1
ATOM 722 N N . ILE A 1 88 ? 8.432 -1.684 -5.949 1.00 98.38 88 ILE A N 1
ATOM 723 C CA . ILE A 1 88 ? 9.646 -0.952 -5.552 1.00 98.38 88 ILE A CA 1
ATOM 724 C C . ILE A 1 88 ? 10.904 -1.641 -6.103 1.00 98.38 88 ILE A C 1
ATOM 726 O O . ILE A 1 88 ? 11.801 -0.967 -6.610 1.00 98.38 88 ILE A O 1
ATOM 730 N N . GLU A 1 89 ? 11.000 -2.963 -5.993 1.00 98.12 89 GLU A N 1
ATOM 731 C CA . GLU A 1 89 ? 12.148 -3.738 -6.479 1.00 98.12 89 GLU A CA 1
ATOM 732 C C . GLU A 1 89 ? 12.252 -3.704 -8.008 1.00 98.12 89 GLU A C 1
ATOM 734 O O . GLU A 1 89 ? 13.318 -3.391 -8.548 1.00 98.12 89 GLU A O 1
ATOM 739 N N . ASP A 1 90 ? 11.135 -3.918 -8.701 1.00 97.56 90 ASP A N 1
ATOM 740 C CA . ASP A 1 90 ? 11.056 -3.904 -10.161 1.00 97.56 90 ASP A CA 1
ATOM 741 C C . ASP A 1 90 ? 11.424 -2.528 -10.721 1.00 97.56 90 ASP A C 1
ATOM 743 O O . ASP A 1 90 ? 12.237 -2.422 -11.639 1.00 97.56 90 ASP A O 1
ATOM 747 N N . THR A 1 91 ? 10.883 -1.448 -10.145 1.00 97.38 91 THR A N 1
ATOM 748 C CA . THR A 1 91 ? 11.185 -0.082 -10.603 1.00 97.38 91 THR A CA 1
ATOM 749 C C . THR A 1 91 ? 12.632 0.319 -10.335 1.00 97.38 91 THR A C 1
ATOM 751 O O . THR A 1 91 ? 13.248 0.962 -11.185 1.00 97.38 91 THR A O 1
ATOM 754 N N . ASN A 1 92 ? 13.225 -0.084 -9.206 1.00 96.62 92 ASN A N 1
ATOM 755 C CA . ASN A 1 92 ? 14.658 0.126 -8.974 1.00 96.62 92 ASN A CA 1
ATOM 756 C C . ASN A 1 92 ? 15.514 -0.656 -9.977 1.00 96.62 92 ASN A C 1
ATOM 758 O O . ASN A 1 92 ? 16.462 -0.102 -10.530 1.00 96.62 92 ASN A O 1
ATOM 762 N N . THR A 1 93 ? 15.168 -1.918 -10.231 1.00 97.06 93 THR A N 1
ATOM 763 C CA . THR A 1 93 ? 15.877 -2.774 -11.190 1.00 97.06 93 THR A CA 1
ATOM 764 C C . THR A 1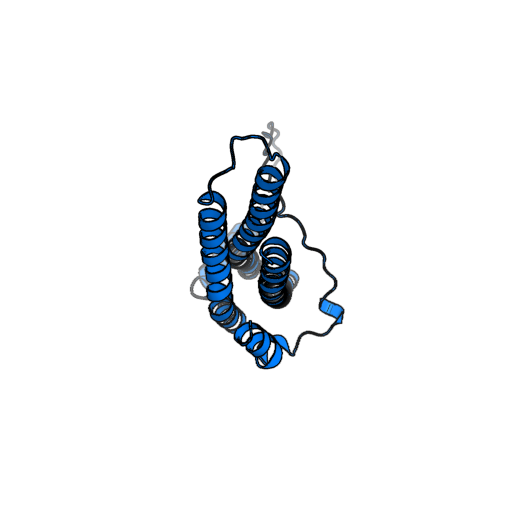 93 ? 15.820 -2.184 -12.594 1.00 97.06 93 THR A C 1
ATOM 766 O O . THR A 1 93 ? 16.854 -2.019 -13.240 1.00 97.06 93 THR A O 1
ATOM 769 N N . LEU A 1 94 ? 14.630 -1.773 -13.033 1.00 95.12 94 LEU A N 1
ATOM 770 C CA . LEU A 1 94 ? 14.420 -1.138 -14.327 1.00 95.12 94 LEU A CA 1
ATOM 771 C C . LEU A 1 94 ? 15.198 0.179 -14.446 1.00 95.12 94 LEU A C 1
ATOM 773 O O . LEU A 1 94 ? 15.852 0.415 -15.459 1.00 95.12 94 LEU A O 1
ATOM 777 N N . LYS A 1 95 ? 15.189 1.015 -13.400 1.00 94.44 95 LYS A N 1
ATOM 778 C CA . LYS A 1 95 ? 15.976 2.254 -13.367 1.00 94.44 95 LYS A CA 1
ATOM 779 C C . LYS A 1 95 ? 17.468 1.978 -13.552 1.00 94.44 95 LYS A C 1
ATOM 781 O O . LYS A 1 95 ? 18.098 2.639 -14.370 1.00 94.44 95 LYS A O 1
ATOM 786 N N . MET A 1 96 ? 18.021 1.006 -12.822 1.00 94.62 96 MET A N 1
ATOM 787 C CA . MET A 1 96 ? 19.431 0.623 -12.958 1.00 94.62 96 MET A CA 1
ATOM 788 C C . MET A 1 96 ? 19.746 0.102 -14.361 1.00 94.62 96 MET A C 1
ATOM 790 O O . MET A 1 96 ? 20.783 0.461 -14.915 1.00 94.62 96 MET A O 1
ATOM 794 N N . TRP A 1 97 ? 18.856 -0.708 -14.942 1.00 93.12 97 TRP A N 1
ATOM 795 C CA . TRP A 1 97 ? 19.026 -1.233 -16.296 1.00 93.12 97 TRP A CA 1
ATOM 796 C C . TRP A 1 97 ? 19.092 -0.108 -17.332 1.00 93.12 97 TRP A C 1
ATOM 798 O O . TRP A 1 97 ? 20.070 -0.037 -18.071 1.00 93.12 97 TRP A O 1
ATOM 808 N N . ILE A 1 98 ? 18.130 0.823 -17.318 1.00 90.06 98 ILE A N 1
ATOM 809 C CA . ILE A 1 98 ? 18.137 1.971 -18.234 1.00 90.06 98 ILE A CA 1
ATOM 810 C C . ILE A 1 98 ? 19.394 2.811 -18.027 1.00 90.06 98 ILE A C 1
ATOM 812 O O . ILE A 1 98 ? 20.055 3.148 -18.998 1.00 90.06 98 ILE A O 1
ATOM 816 N N . SER A 1 99 ? 19.777 3.115 -16.784 1.00 89.69 99 SER A N 1
ATOM 817 C CA . SER A 1 99 ? 21.002 3.876 -16.493 1.00 89.69 99 SER A CA 1
ATOM 818 C C . SER A 1 99 ? 22.299 3.179 -16.922 1.00 89.69 99 SER A C 1
ATOM 820 O O . SER A 1 99 ? 23.329 3.838 -16.999 1.00 89.69 99 SER A O 1
ATOM 822 N N . SER A 1 100 ? 22.272 1.869 -17.178 1.00 88.94 100 SER A N 1
ATOM 823 C CA . SER A 1 100 ? 23.447 1.106 -17.621 1.00 88.94 100 SER A CA 1
ATOM 824 C C . SER A 1 100 ? 23.649 1.138 -19.139 1.00 88.94 100 SER A C 1
ATOM 826 O O . SER A 1 100 ? 24.679 0.667 -19.620 1.00 88.94 100 SER A O 1
ATOM 828 N N . ILE A 1 101 ? 22.683 1.666 -19.896 1.00 86.00 101 ILE A N 1
ATOM 829 C CA . ILE A 1 101 ? 22.804 1.848 -21.344 1.00 86.00 101 ILE A CA 1
ATOM 830 C C . ILE A 1 101 ? 23.763 3.026 -21.598 1.00 86.00 101 ILE A C 1
ATOM 832 O O . ILE A 1 101 ? 23.541 4.100 -21.031 1.00 86.00 101 ILE A O 1
ATOM 836 N N . PRO A 1 102 ? 24.834 2.847 -22.399 1.00 80.25 102 PRO A N 1
ATOM 837 C CA . PRO A 1 102 ? 25.774 3.920 -22.703 1.00 80.25 102 PRO A CA 1
ATOM 838 C C . PRO A 1 102 ? 25.081 5.076 -23.427 1.00 80.25 102 PRO A C 1
ATOM 840 O O . PRO A 1 102 ? 24.367 4.850 -24.402 1.00 80.25 102 PRO A O 1
ATOM 843 N N . ASN A 1 103 ? 25.338 6.307 -22.985 1.00 69.00 103 ASN A N 1
ATOM 844 C CA . ASN A 1 103 ? 24.992 7.488 -23.767 1.00 69.00 103 ASN A CA 1
ATOM 845 C C . ASN A 1 103 ? 25.924 7.562 -24.980 1.00 69.00 103 ASN A C 1
ATOM 847 O O . ASN A 1 103 ? 27.144 7.472 -24.825 1.00 69.00 103 ASN A O 1
ATOM 851 N N . ASN A 1 104 ? 25.367 7.759 -26.172 1.00 59.38 104 ASN A N 1
ATOM 852 C CA . ASN A 1 104 ? 26.158 8.061 -27.358 1.00 59.38 104 ASN A CA 1
ATOM 853 C C . ASN A 1 104 ? 26.724 9.483 -27.198 1.00 59.38 104 ASN A C 1
ATOM 855 O O . ASN A 1 104 ? 26.053 10.471 -27.484 1.00 59.38 104 ASN A O 1
ATOM 859 N N . GLU A 1 105 ? 27.948 9.600 -26.672 1.00 57.69 105 GLU A N 1
ATOM 860 C CA . GLU A 1 105 ? 28.608 10.897 -26.427 1.00 57.69 105 GLU A CA 1
ATOM 861 C C . GLU A 1 105 ? 28.919 11.668 -27.727 1.00 57.69 105 GLU A C 1
ATOM 863 O O . GLU A 1 105 ? 29.161 12.875 -27.695 1.00 57.69 105 GLU A O 1
ATOM 868 N N . ASP A 1 106 ? 28.808 11.006 -28.881 1.00 53.75 106 ASP A N 1
ATOM 869 C CA . ASP A 1 106 ? 28.958 11.587 -30.214 1.00 53.75 106 ASP A CA 1
ATOM 870 C C . ASP A 1 106 ? 27.609 12.079 -30.786 1.00 53.75 106 ASP A C 1
ATOM 872 O O . ASP A 1 106 ? 27.130 11.628 -31.823 1.00 53.75 106 ASP A O 1
ATOM 876 N N . GLY A 1 107 ? 26.993 13.057 -30.117 1.00 49.47 107 GLY A N 1
ATOM 877 C CA . GLY A 1 107 ? 26.136 14.047 -30.785 1.00 49.47 107 GLY A CA 1
ATOM 878 C C . GLY A 1 107 ? 24.643 13.759 -30.982 1.00 49.47 107 GLY A C 1
ATOM 879 O O . GLY A 1 107 ? 23.971 14.657 -31.495 1.00 49.47 107 GLY A O 1
ATOM 880 N N . ASP A 1 108 ? 24.081 12.622 -30.551 1.00 58.06 108 ASP A N 1
ATOM 881 C CA . ASP A 1 108 ? 22.618 12.446 -30.569 1.00 58.06 108 ASP A CA 1
ATOM 882 C C . ASP A 1 108 ? 21.978 12.780 -29.211 1.00 58.06 108 ASP A C 1
ATOM 884 O O . ASP A 1 108 ? 21.678 11.932 -28.370 1.00 58.06 108 ASP A O 1
ATOM 888 N N . HIS A 1 109 ? 21.763 14.079 -28.982 1.00 68.00 109 HIS A N 1
ATOM 889 C CA . HIS A 1 109 ? 21.087 14.602 -27.788 1.00 68.00 109 HIS A CA 1
ATOM 890 C C . HIS A 1 109 ? 19.677 14.019 -27.572 1.00 68.00 109 HIS A C 1
ATOM 892 O O . HIS A 1 109 ? 19.125 14.134 -26.472 1.00 68.00 109 HIS A O 1
ATOM 898 N N . PHE A 1 110 ? 19.079 13.416 -28.603 1.00 72.25 110 PHE A N 1
ATOM 899 C CA . PHE A 1 110 ? 17.750 12.827 -28.532 1.00 72.25 110 PHE A CA 1
ATOM 900 C C . PHE A 1 110 ? 17.709 11.594 -27.621 1.00 72.25 110 PHE A C 1
ATOM 902 O O . PHE A 1 110 ? 16.847 11.505 -26.745 1.00 72.25 110 PHE A O 1
ATOM 909 N N . GLU A 1 111 ? 18.665 10.680 -27.773 1.00 70.62 111 GLU A N 1
ATOM 910 C CA . GLU A 1 111 ? 18.694 9.401 -27.054 1.00 70.62 111 GLU A CA 1
ATOM 911 C C . GLU A 1 111 ? 18.988 9.601 -25.562 1.00 70.62 111 GLU A C 1
ATOM 913 O O . GLU A 1 111 ? 18.303 9.028 -24.711 1.00 70.62 111 GLU A O 1
ATOM 918 N N . GLY A 1 112 ? 19.918 10.504 -25.232 1.00 77.50 112 GLY A N 1
ATOM 919 C CA . GLY A 1 112 ? 20.189 10.889 -23.842 1.00 77.50 112 GLY A CA 1
ATOM 920 C C . GLY A 1 112 ? 18.967 11.523 -23.164 1.00 77.50 112 GLY A C 1
ATOM 921 O O . GLY A 1 112 ? 18.603 11.151 -22.048 1.00 77.50 112 GLY A O 1
ATOM 922 N N . THR A 1 113 ? 18.254 12.412 -23.868 1.00 82.06 113 THR A N 1
ATOM 923 C CA . THR A 1 113 ? 17.008 13.021 -23.360 1.00 82.06 113 THR A CA 1
ATOM 924 C C . THR A 1 113 ? 15.915 11.970 -23.153 1.00 82.06 113 THR A C 1
ATOM 926 O O . THR A 1 113 ? 15.134 12.037 -22.199 1.00 82.06 113 THR A O 1
ATOM 929 N N . LEU A 1 114 ? 15.840 10.974 -24.037 1.00 83.31 114 LEU A N 1
ATOM 930 C CA . LEU A 1 114 ? 14.883 9.886 -23.912 1.00 83.31 114 LEU A CA 1
ATOM 931 C C . LEU A 1 114 ? 15.164 9.017 -22.676 1.00 83.31 114 LEU A C 1
ATOM 933 O O . LEU A 1 114 ? 14.245 8.715 -21.909 1.00 83.31 114 LEU A O 1
ATOM 937 N N . GLN A 1 115 ? 16.428 8.666 -22.446 1.00 86.19 115 GLN A N 1
ATOM 938 C CA . GLN A 1 115 ? 16.851 7.906 -21.273 1.00 86.19 115 GLN A CA 1
ATOM 939 C C . GLN A 1 115 ? 16.530 8.654 -19.971 1.00 86.19 115 GLN A C 1
ATOM 941 O O . GLN A 1 115 ? 15.977 8.070 -19.034 1.00 86.19 115 GLN A O 1
ATOM 946 N N . GLU A 1 116 ? 16.809 9.959 -19.921 1.00 89.00 116 GLU A N 1
ATOM 947 C CA . GLU A 1 116 ? 16.468 10.817 -18.782 1.00 89.00 116 GLU A CA 1
ATOM 948 C C . GLU A 1 116 ? 14.958 10.853 -18.516 1.00 89.00 116 GLU A C 1
ATOM 950 O O . GLU A 1 116 ? 14.524 10.689 -17.370 1.00 89.00 116 GLU A O 1
ATOM 955 N N . ASN A 1 117 ? 14.144 10.990 -19.566 1.00 90.19 117 ASN A N 1
ATOM 956 C CA . ASN A 1 117 ? 12.686 10.977 -19.452 1.00 90.19 117 ASN A CA 1
ATOM 957 C C . ASN A 1 117 ? 12.166 9.641 -18.903 1.00 90.19 117 ASN A C 1
ATOM 959 O O . ASN A 1 117 ? 11.325 9.634 -17.996 1.00 90.19 117 ASN A O 1
ATOM 963 N N . ALA A 1 118 ? 12.700 8.517 -19.390 1.00 91.25 118 ALA A N 1
ATOM 964 C CA . ALA A 1 118 ? 12.342 7.188 -18.904 1.00 91.25 118 ALA A CA 1
ATOM 965 C C . ALA A 1 118 ? 12.695 7.019 -17.417 1.00 91.25 118 ALA A C 1
ATOM 967 O O . ALA A 1 118 ? 11.856 6.608 -16.609 1.00 91.25 118 ALA A O 1
ATOM 968 N N . ILE A 1 119 ? 13.911 7.414 -17.023 1.00 92.94 119 ILE A N 1
ATOM 969 C CA . ILE A 1 119 ? 14.356 7.395 -15.623 1.00 92.94 119 ILE A CA 1
ATOM 970 C C . ILE A 1 119 ? 13.462 8.287 -14.750 1.00 92.94 119 ILE A C 1
ATOM 972 O O . ILE A 1 119 ? 13.155 7.917 -13.609 1.00 92.94 119 ILE A O 1
ATOM 976 N N . GLY A 1 120 ? 13.023 9.437 -15.267 1.00 94.00 120 GLY A N 1
ATOM 977 C CA . GLY A 1 120 ? 12.084 10.337 -14.602 1.00 94.00 120 GLY A CA 1
ATOM 978 C C . GLY A 1 120 ? 10.748 9.660 -14.295 1.00 94.00 120 GLY A C 1
ATOM 979 O O . GLY A 1 120 ? 10.318 9.645 -13.138 1.00 94.00 120 GLY A O 1
ATOM 980 N N . GLN A 1 121 ? 10.135 9.022 -15.297 1.00 93.88 121 GLN A N 1
ATOM 981 C CA . GLN A 1 121 ? 8.875 8.286 -15.133 1.00 93.88 121 GLN A CA 1
ATOM 982 C C . GLN A 1 121 ? 9.005 7.135 -14.129 1.00 93.88 121 GLN A C 1
ATOM 984 O O . GLN A 1 121 ? 8.194 7.009 -13.210 1.00 93.88 121 GLN A O 1
ATOM 989 N N . ILE A 1 122 ? 10.070 6.337 -14.230 1.00 96.38 122 ILE A N 1
ATOM 990 C CA . ILE A 1 122 ? 10.322 5.232 -13.295 1.00 96.38 122 ILE A CA 1
ATOM 991 C C . ILE A 1 122 ? 10.521 5.755 -11.869 1.00 96.38 122 ILE A C 1
ATOM 993 O O . ILE A 1 122 ? 10.001 5.184 -10.911 1.00 96.38 122 ILE A O 1
ATOM 997 N N . THR A 1 123 ? 11.246 6.865 -11.710 1.00 96.81 123 THR A N 1
ATOM 998 C CA . THR A 1 123 ? 11.489 7.479 -10.397 1.00 96.81 123 THR A CA 1
ATOM 999 C C . THR A 1 123 ? 10.193 7.999 -9.770 1.00 96.81 123 THR A C 1
ATOM 1001 O O . THR A 1 123 ? 10.024 7.890 -8.553 1.00 96.81 123 THR A O 1
ATOM 1004 N N . MET A 1 124 ? 9.263 8.519 -10.576 1.00 97.19 124 MET A N 1
ATOM 1005 C CA . MET A 1 124 ? 7.935 8.922 -10.111 1.00 97.19 124 MET A CA 1
ATOM 1006 C C . MET A 1 124 ? 7.156 7.724 -9.551 1.00 97.19 124 MET A C 1
ATOM 1008 O O . MET A 1 124 ? 6.712 7.784 -8.403 1.00 97.19 124 MET A O 1
ATOM 1012 N N . VAL A 1 125 ? 7.075 6.616 -10.300 1.00 97.88 125 VAL A N 1
ATOM 1013 C CA . VAL A 1 125 ? 6.397 5.385 -9.846 1.00 97.88 125 VAL A CA 1
ATOM 1014 C C . VAL A 1 125 ? 7.052 4.820 -8.583 1.00 97.88 125 VAL A C 1
ATOM 1016 O O . VAL A 1 125 ? 6.364 4.468 -7.628 1.00 97.88 125 VAL A O 1
ATOM 1019 N N . LEU A 1 126 ? 8.386 4.787 -8.527 1.00 97.94 126 LEU A N 1
ATOM 1020 C CA . LEU A 1 126 ? 9.129 4.344 -7.346 1.00 97.94 126 LEU A CA 1
ATOM 1021 C C . LEU A 1 126 ? 8.808 5.197 -6.106 1.00 97.94 126 LEU A C 1
ATOM 1023 O O . LEU A 1 126 ? 8.669 4.670 -5.001 1.00 97.94 126 LEU A O 1
ATOM 1027 N N . SER A 1 127 ? 8.726 6.520 -6.271 1.00 98.12 127 SER A N 1
ATOM 1028 C CA . SER A 1 127 ? 8.376 7.450 -5.191 1.00 98.12 127 SER A CA 1
ATOM 1029 C C . SER A 1 127 ? 6.968 7.181 -4.665 1.00 98.12 127 SER A C 1
ATOM 1031 O O . SER A 1 127 ? 6.755 7.120 -3.454 1.00 98.12 127 SER A O 1
ATOM 1033 N N . GLU A 1 128 ? 6.015 6.960 -5.566 1.00 97.94 128 GLU A N 1
ATOM 1034 C CA . GLU A 1 128 ? 4.634 6.640 -5.219 1.00 97.94 128 GLU A CA 1
ATOM 1035 C C . GLU A 1 128 ? 4.510 5.279 -4.515 1.00 97.94 128 GLU A C 1
ATOM 1037 O O . GLU A 1 128 ? 3.918 5.198 -3.438 1.00 97.94 128 GLU A O 1
ATOM 1042 N N . ALA A 1 129 ? 5.186 4.240 -5.012 1.00 98.06 129 ALA A N 1
ATOM 1043 C CA . ALA A 1 129 ? 5.218 2.926 -4.369 1.00 98.06 129 ALA A CA 1
ATOM 1044 C C . ALA A 1 129 ? 5.797 2.984 -2.940 1.00 98.06 129 ALA A C 1
ATOM 1046 O O . ALA A 1 129 ? 5.256 2.383 -2.010 1.00 98.06 129 ALA A O 1
ATOM 1047 N N . LYS A 1 130 ? 6.857 3.778 -2.723 1.00 97.94 130 LYS A N 1
ATOM 1048 C CA . LYS A 1 130 ? 7.404 4.031 -1.378 1.00 97.94 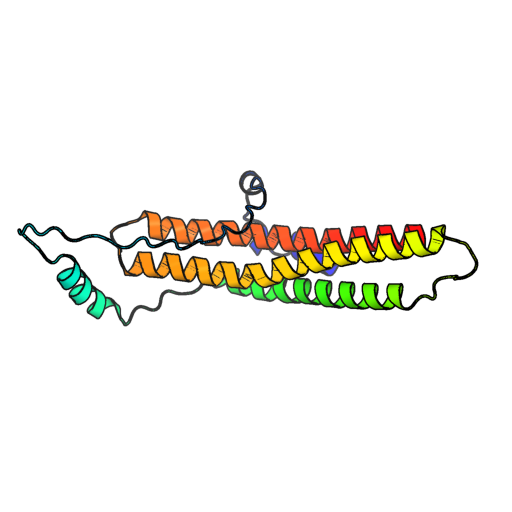130 LYS A CA 1
ATOM 1049 C C . LYS A 1 130 ? 6.396 4.724 -0.459 1.00 97.94 130 LYS A C 1
ATOM 1051 O O . LYS A 1 130 ? 6.341 4.391 0.724 1.00 97.94 130 LYS A O 1
ATOM 1056 N N . LYS A 1 131 ? 5.584 5.656 -0.975 1.00 98.31 131 LYS A N 1
ATOM 1057 C CA . LYS A 1 131 ? 4.508 6.289 -0.191 1.00 98.31 131 LYS A CA 1
ATOM 1058 C C . LYS A 1 131 ? 3.458 5.266 0.233 1.00 98.31 131 LYS A C 1
ATOM 1060 O O . LYS A 1 131 ? 3.080 5.273 1.401 1.00 98.31 131 LYS A O 1
ATOM 1065 N N . PHE A 1 132 ? 3.048 4.360 -0.659 1.00 98.06 132 PHE A N 1
ATOM 1066 C CA . PHE A 1 132 ? 2.120 3.276 -0.311 1.00 98.06 132 PHE A CA 1
ATOM 1067 C C . PHE A 1 132 ? 2.663 2.408 0.826 1.00 98.06 132 PHE A C 1
ATOM 1069 O O . PHE A 1 132 ? 1.945 2.124 1.781 1.00 98.06 132 PHE A O 1
ATOM 1076 N N . PHE A 1 133 ? 3.949 2.051 0.769 1.00 97.38 133 PHE A N 1
ATOM 1077 C CA . PHE A 1 133 ? 4.592 1.265 1.820 1.00 97.38 133 PHE A CA 1
ATOM 1078 C C . PHE A 1 133 ? 4.597 1.995 3.174 1.00 97.38 133 PHE A C 1
ATOM 1080 O O . PHE A 1 133 ? 4.240 1.418 4.200 1.00 97.38 133 PHE A O 1
ATOM 1087 N N . CYS A 1 134 ? 4.945 3.285 3.187 1.00 96.69 134 CYS A N 1
ATOM 1088 C CA . CYS A 1 134 ? 4.931 4.094 4.408 1.00 96.69 134 CYS A CA 1
ATOM 1089 C C . CYS A 1 134 ? 3.519 4.275 4.989 1.00 96.69 134 CYS A C 1
ATOM 1091 O O . CYS A 1 134 ? 3.364 4.317 6.211 1.00 96.69 134 CYS A O 1
ATOM 1093 N N . GLN A 1 135 ? 2.495 4.365 4.135 1.00 96.25 135 GLN A N 1
ATOM 1094 C CA . GLN A 1 135 ? 1.112 4.605 4.547 1.00 96.25 135 GLN A CA 1
ATOM 1095 C C . GLN A 1 135 ? 0.556 3.489 5.449 1.00 96.25 135 GLN A C 1
ATOM 1097 O O . GLN A 1 135 ? -0.223 3.778 6.357 1.00 96.25 135 GLN A O 1
ATOM 1102 N N . ILE A 1 136 ? 1.027 2.246 5.284 1.00 96.25 136 ILE A N 1
ATOM 1103 C CA . ILE A 1 136 ? 0.651 1.109 6.144 1.00 96.25 136 ILE A CA 1
ATOM 1104 C C . ILE A 1 136 ? 0.959 1.415 7.618 1.00 96.25 136 ILE A C 1
ATOM 1106 O O . ILE A 1 136 ? 0.115 1.236 8.499 1.00 96.25 136 ILE A O 1
ATOM 1110 N N . SER A 1 137 ? 2.158 1.929 7.899 1.00 96.38 137 SER A N 1
ATOM 1111 C CA . SER A 1 137 ? 2.567 2.302 9.260 1.00 96.38 137 SER A CA 1
ATOM 1112 C C . SER A 1 137 ? 1.749 3.477 9.798 1.00 96.38 137 SER A C 1
ATOM 1114 O O . SER A 1 137 ? 1.359 3.476 10.968 1.00 96.38 137 SER A O 1
ATOM 1116 N N . VAL A 1 138 ? 1.441 4.453 8.937 1.00 96.94 138 VAL A N 1
ATOM 1117 C CA . VAL A 1 138 ? 0.630 5.629 9.291 1.00 96.94 138 VAL A CA 1
ATOM 1118 C C . VAL A 1 138 ? -0.766 5.214 9.758 1.00 96.94 138 VAL A C 1
ATOM 1120 O O . VAL A 1 138 ? -1.259 5.757 10.749 1.00 96.94 138 VAL A O 1
ATOM 1123 N N . TYR A 1 139 ? -1.387 4.224 9.111 1.00 97.56 139 TYR A N 1
ATOM 1124 C CA . TYR A 1 139 ? -2.681 3.692 9.540 1.00 97.56 139 TYR A CA 1
ATOM 1125 C C . TYR A 1 139 ? -2.630 3.118 10.964 1.00 97.56 139 TYR A C 1
ATOM 1127 O O . TYR A 1 139 ? -3.450 3.490 11.810 1.00 97.56 139 TYR A O 1
ATOM 1135 N N . PHE A 1 140 ? -1.653 2.255 11.266 1.00 96.81 140 PHE A N 1
ATOM 1136 C CA . PHE A 1 140 ? -1.536 1.659 12.601 1.00 96.81 140 PHE A CA 1
ATOM 1137 C C . PHE A 1 140 ? -1.286 2.713 13.683 1.00 96.81 140 PHE A C 1
ATOM 1139 O O . PHE A 1 140 ? -1.890 2.652 14.759 1.00 96.81 140 PHE A O 1
ATOM 1146 N N . GLU A 1 141 ? -0.450 3.710 13.391 1.00 97.12 141 GLU A N 1
ATOM 1147 C CA . GLU A 1 141 ? -0.189 4.823 14.300 1.00 97.12 141 GLU A CA 1
ATOM 1148 C C . GLU A 1 141 ? -1.457 5.657 14.551 1.00 97.12 141 GLU A C 1
ATOM 1150 O O . GLU A 1 141 ? -1.815 5.926 15.704 1.00 97.12 141 GLU A O 1
ATOM 1155 N N . ALA A 1 142 ? -2.169 6.039 13.487 1.00 97.38 142 ALA A N 1
ATOM 1156 C CA . ALA A 1 142 ? -3.404 6.811 13.579 1.00 97.38 142 ALA A CA 1
ATOM 1157 C C . ALA A 1 142 ? -4.479 6.057 14.371 1.00 97.38 142 ALA A C 1
ATOM 1159 O O . ALA A 1 142 ? -5.087 6.614 15.292 1.00 97.38 142 ALA A O 1
ATOM 1160 N N . ARG A 1 143 ? -4.665 4.764 14.085 1.00 97.44 143 ARG A N 1
ATOM 1161 C CA . ARG A 1 143 ? -5.626 3.921 14.797 1.00 97.44 143 ARG A CA 1
ATOM 1162 C C . ARG A 1 143 ? -5.274 3.803 16.275 1.00 97.44 143 ARG A C 1
ATOM 1164 O O . ARG A 1 143 ? -6.151 3.987 17.117 1.00 97.44 143 ARG A O 1
ATOM 1171 N N . GLY A 1 144 ? -4.002 3.568 16.603 1.00 95.56 144 GLY A N 1
ATOM 1172 C CA . GLY A 1 144 ? -3.524 3.517 17.987 1.00 95.56 144 GLY A CA 1
ATOM 1173 C C . GLY A 1 144 ? -3.810 4.811 18.755 1.00 95.56 144 GLY A C 1
ATOM 1174 O O . GLY A 1 144 ? -4.315 4.771 19.881 1.00 95.56 144 GLY A O 1
ATOM 1175 N N . LYS A 1 145 ? -3.587 5.970 18.121 1.00 95.88 145 LYS A N 1
ATOM 1176 C CA . LYS A 1 145 ? -3.909 7.282 18.704 1.00 95.88 145 LYS A CA 1
ATOM 1177 C C . LYS A 1 145 ? -5.400 7.417 19.013 1.00 95.88 145 LYS A C 1
ATOM 1179 O O . LYS A 1 145 ? -5.737 7.815 20.128 1.00 95.88 145 LYS A O 1
ATOM 1184 N N . ILE A 1 146 ? -6.294 7.059 18.090 1.00 95.94 146 ILE A N 1
ATOM 1185 C CA . ILE A 1 146 ? -7.747 7.162 18.317 1.00 95.94 146 ILE A CA 1
ATOM 1186 C C . ILE A 1 146 ? -8.208 6.158 19.383 1.00 95.94 146 ILE A C 1
ATOM 1188 O O . ILE A 1 146 ? -8.936 6.532 20.300 1.00 95.94 146 ILE A O 1
ATOM 1192 N N . VAL A 1 147 ? -7.732 4.910 19.338 1.00 94.19 147 VAL A N 1
ATOM 1193 C CA . VAL A 1 147 ? -8.058 3.880 20.341 1.00 94.19 147 VAL A CA 1
ATOM 1194 C C . VAL A 1 147 ? -7.633 4.314 21.746 1.00 94.19 147 VAL A C 1
ATOM 1196 O O . VAL A 1 147 ? -8.395 4.145 22.696 1.00 94.19 147 VAL A O 1
ATOM 1199 N N . SER A 1 148 ? -6.473 4.965 21.893 1.00 91.56 148 SER A N 1
ATOM 1200 C CA . SER A 1 148 ? -6.060 5.523 23.188 1.00 91.56 148 SER A CA 1
ATOM 1201 C C . SER A 1 148 ? -7.068 6.545 23.735 1.00 91.56 148 SER A C 1
ATOM 1203 O O . SER A 1 148 ? -7.284 6.620 24.944 1.00 91.56 148 SER A O 1
ATOM 1205 N N . LYS A 1 149 ? -7.737 7.305 22.854 1.00 92.00 149 LYS A N 1
ATOM 1206 C CA . LYS A 1 149 ? -8.791 8.257 23.227 1.00 92.00 149 LYS A CA 1
ATOM 1207 C C . LYS A 1 149 ? -10.095 7.558 23.590 1.00 92.00 149 LYS A C 1
ATOM 1209 O O . LYS A 1 149 ? -10.720 7.993 24.548 1.00 92.00 149 LYS A O 1
ATOM 1214 N N . VAL A 1 150 ? -10.454 6.466 22.911 1.00 90.31 150 VAL A N 1
ATOM 1215 C CA . VAL A 1 150 ? -11.599 5.615 23.294 1.00 90.31 150 VAL A CA 1
ATOM 1216 C C . VAL A 1 150 ? -11.431 5.110 24.727 1.00 90.31 150 VAL A C 1
ATOM 1218 O O . VAL A 1 150 ? -12.333 5.264 25.544 1.00 90.31 150 VAL A O 1
ATOM 1221 N N . LEU A 1 151 ? -10.250 4.577 25.058 1.00 87.62 151 LEU A N 1
ATOM 1222 C CA . LEU A 1 151 ? -9.951 4.086 26.408 1.00 87.62 151 LEU A CA 1
ATOM 1223 C C . LEU A 1 151 ? -9.919 5.220 27.443 1.00 87.62 151 LEU A C 1
ATOM 1225 O O . LEU A 1 151 ? -10.359 5.043 28.577 1.00 87.62 151 LEU A O 1
ATOM 1229 N N . LYS A 1 152 ? -9.410 6.398 27.056 1.00 85.94 152 LYS A N 1
ATOM 1230 C CA . LYS A 1 152 ? -9.316 7.562 27.944 1.00 85.94 152 LYS A CA 1
ATOM 1231 C C . LYS A 1 152 ? -10.677 8.225 28.208 1.00 85.94 152 LYS A C 1
ATOM 1233 O O . LYS A 1 152 ? -10.868 8.767 29.295 1.00 85.94 152 LYS A O 1
ATOM 1238 N N . TYR A 1 153 ? -11.593 8.188 27.238 1.00 87.81 153 TYR A N 1
ATOM 1239 C CA . TYR A 1 153 ? -12.865 8.917 27.236 1.00 87.81 153 TYR A CA 1
ATOM 1240 C C . TYR A 1 153 ? -14.029 8.041 26.721 1.00 87.81 153 TYR A C 1
ATOM 1242 O O . TYR A 1 153 ? -14.579 8.317 25.652 1.00 87.81 153 TYR A O 1
ATOM 1250 N N . PRO A 1 154 ? -14.454 7.008 27.473 1.00 84.94 154 PRO A N 1
ATOM 1251 C CA . PRO A 1 154 ? -15.460 6.046 27.008 1.00 84.94 154 PRO A CA 1
ATOM 1252 C C . PRO A 1 154 ? -16.851 6.653 26.758 1.00 84.94 154 PRO A C 1
ATOM 1254 O O . PRO A 1 154 ? -17.623 6.100 25.985 1.00 84.94 154 PRO A O 1
ATOM 1257 N N . GLY A 1 155 ? -17.173 7.798 27.373 1.00 86.75 155 GLY A N 1
ATOM 1258 C CA . GLY A 1 155 ? -18.438 8.510 27.145 1.00 86.75 155 GLY A CA 1
ATOM 1259 C C . GLY A 1 155 ? -18.496 9.327 25.847 1.00 86.75 155 GLY A C 1
ATOM 1260 O O . GLY A 1 155 ? -19.533 9.908 25.549 1.00 86.75 155 GLY A O 1
ATOM 1261 N N . VAL A 1 156 ? -17.397 9.412 25.087 1.00 92.88 156 VAL A N 1
ATOM 1262 C CA . VAL A 1 156 ? -17.339 10.160 23.822 1.00 92.88 156 VAL A CA 1
ATOM 1263 C C . VAL A 1 156 ? -17.467 9.184 22.654 1.00 92.88 156 VAL A C 1
ATOM 1265 O O . VAL A 1 156 ? -16.480 8.629 22.167 1.00 92.88 156 VAL A O 1
ATOM 1268 N N . GLU A 1 157 ? -18.698 8.985 22.184 1.00 94.25 157 GLU A N 1
ATOM 1269 C CA . GLU A 1 157 ? -19.011 8.032 21.109 1.00 94.25 157 GLU A CA 1
ATOM 1270 C C . GLU A 1 157 ? -18.286 8.332 19.788 1.00 94.25 157 GLU A C 1
ATOM 1272 O O . GLU A 1 157 ? -17.951 7.412 19.035 1.00 94.25 157 GLU A O 1
ATOM 1277 N N . ASP A 1 158 ? -17.971 9.603 19.521 1.00 97.31 158 ASP A N 1
ATOM 1278 C CA . ASP A 1 158 ? -17.264 10.012 18.306 1.00 97.31 158 ASP A CA 1
ATOM 1279 C C . ASP A 1 158 ? -15.871 9.383 18.184 1.00 97.31 158 ASP A C 1
ATOM 1281 O O . ASP A 1 158 ? -15.428 9.120 17.067 1.00 97.31 158 ASP A O 1
ATOM 1285 N N . TYR A 1 159 ? -15.190 9.053 19.292 1.00 95.50 159 TYR A N 1
ATOM 1286 C CA . TYR A 1 159 ? -13.917 8.329 19.210 1.00 95.50 159 TYR A CA 1
ATOM 1287 C C . TYR A 1 159 ? -14.103 6.895 18.702 1.00 95.50 159 TYR A C 1
ATOM 1289 O O . TYR A 1 159 ? -13.304 6.432 17.890 1.00 95.50 159 TYR A O 1
ATOM 1297 N N . MET A 1 160 ? -15.173 6.201 19.106 1.00 92.00 160 MET A N 1
ATOM 1298 C CA . MET A 1 160 ? -15.487 4.865 18.579 1.00 92.00 160 MET A CA 1
ATOM 1299 C C . MET A 1 160 ? -15.867 4.934 17.096 1.00 92.00 160 MET A C 1
ATOM 1301 O O . MET A 1 160 ? -15.406 4.125 16.286 1.00 92.00 160 MET A O 1
ATOM 1305 N N . ARG A 1 161 ? -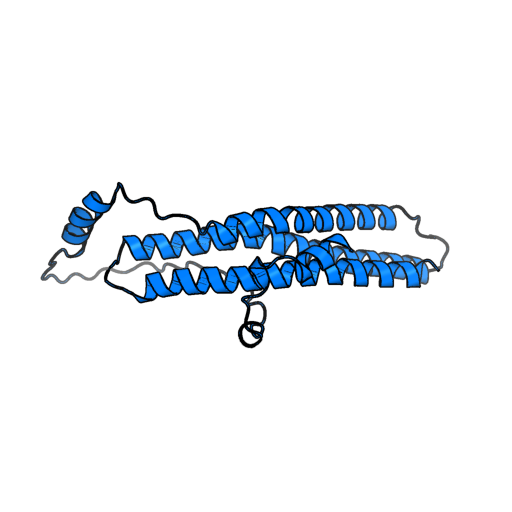16.658 5.947 16.717 1.00 95.31 161 ARG A N 1
ATOM 1306 C CA . ARG A 1 161 ? -17.012 6.201 15.316 1.00 95.31 161 ARG A CA 1
ATOM 1307 C C . ARG A 1 161 ? -15.781 6.530 14.470 1.00 95.31 161 ARG A C 1
ATOM 1309 O O . ARG A 1 161 ? -15.692 6.053 13.341 1.00 95.31 161 ARG A O 1
ATOM 1316 N N . ALA A 1 162 ? -14.826 7.284 15.010 1.00 96.81 162 ALA A N 1
ATOM 1317 C CA . ALA A 1 162 ? -13.582 7.624 14.328 1.00 96.81 162 ALA A CA 1
ATOM 1318 C C . ALA A 1 162 ? -12.722 6.385 14.030 1.00 96.81 162 ALA A C 1
ATOM 1320 O O . ALA A 1 162 ? -12.193 6.291 12.926 1.00 96.81 162 ALA A O 1
ATOM 1321 N N . VAL A 1 163 ? -12.649 5.401 14.940 1.00 96.19 163 VAL A N 1
ATOM 1322 C CA . VAL A 1 163 ? -11.987 4.109 14.653 1.00 96.19 163 VAL A CA 1
ATOM 1323 C C . VAL A 1 163 ? -12.671 3.405 13.480 1.00 96.19 163 VAL A C 1
ATOM 1325 O O . VAL A 1 163 ? -12.009 3.022 12.522 1.00 96.19 163 VAL A O 1
ATOM 1328 N N . SER A 1 164 ? -14.004 3.282 13.511 1.00 94.19 164 SER A N 1
ATOM 1329 C CA . SER A 1 164 ? -14.750 2.632 12.422 1.00 94.19 164 SER A CA 1
ATOM 1330 C C . SER A 1 164 ? -14.589 3.359 11.083 1.00 94.19 164 SER A C 1
ATOM 1332 O O . SER A 1 164 ? -14.483 2.714 10.040 1.00 94.19 164 SER A O 1
ATOM 1334 N N . LYS A 1 165 ? -14.564 4.697 11.094 1.00 95.50 165 LYS A N 1
ATOM 1335 C CA . LYS A 1 165 ? -14.365 5.496 9.882 1.00 95.50 165 LYS A CA 1
ATOM 1336 C C . LYS A 1 165 ? -12.954 5.323 9.322 1.00 95.50 165 LYS A C 1
ATOM 1338 O O . LYS A 1 165 ? -12.845 5.097 8.122 1.00 95.50 165 LYS A O 1
ATOM 1343 N N . LEU A 1 166 ? -11.925 5.372 10.171 1.00 96.75 166 LEU A N 1
ATOM 1344 C CA . LEU A 1 166 ? -10.533 5.157 9.771 1.00 96.75 166 LEU A CA 1
ATOM 1345 C C . LEU A 1 166 ? -10.342 3.766 9.150 1.00 96.75 166 LEU A C 1
ATOM 1347 O O . LEU A 1 166 ? -9.769 3.654 8.074 1.00 96.75 166 LEU A O 1
ATOM 1351 N N . ASP A 1 167 ? -10.880 2.719 9.783 1.00 95.81 167 ASP A N 1
ATOM 1352 C CA . ASP A 1 167 ? -10.802 1.347 9.268 1.00 95.81 167 ASP A CA 1
ATOM 1353 C C . ASP A 1 167 ? -11.475 1.229 7.876 1.00 95.81 167 ASP A C 1
ATOM 1355 O O . ASP A 1 167 ? -10.952 0.583 6.965 1.00 95.81 167 ASP A O 1
ATOM 1359 N N . LYS A 1 168 ? -12.627 1.883 7.668 1.00 93.19 168 LYS A N 1
ATOM 1360 C CA . LYS A 1 168 ? -13.303 1.906 6.356 1.00 93.19 168 LYS A CA 1
ATOM 1361 C C . LYS A 1 168 ? -12.498 2.659 5.301 1.00 93.19 168 LYS A C 1
ATOM 1363 O O . LYS A 1 168 ? -12.388 2.175 4.180 1.00 93.19 168 LYS A O 1
ATOM 1368 N N . GLU A 1 169 ? -11.954 3.823 5.648 1.00 93.81 169 GLU A N 1
ATOM 1369 C CA . GLU A 1 169 ? -11.101 4.606 4.747 1.00 93.81 169 GLU A CA 1
ATOM 1370 C C . GLU A 1 169 ? -9.862 3.805 4.332 1.00 93.81 169 GLU A C 1
ATOM 1372 O O . GLU A 1 169 ? -9.541 3.756 3.148 1.00 93.81 169 GLU A O 1
ATOM 1377 N N . GLU A 1 170 ? -9.228 3.095 5.266 1.00 95.75 170 GLU A N 1
ATOM 1378 C CA . GLU A 1 170 ? -8.039 2.302 4.959 1.00 95.75 170 GLU A CA 1
ATOM 1379 C C . GLU A 1 170 ? -8.331 1.130 4.017 1.00 95.75 170 GLU A C 1
ATOM 1381 O O . GLU A 1 170 ? -7.541 0.839 3.120 1.00 95.75 170 GLU A O 1
ATOM 1386 N N . ARG A 1 171 ? -9.499 0.490 4.142 1.00 92.56 171 ARG A N 1
ATOM 1387 C CA . ARG A 1 171 ? -9.929 -0.545 3.188 1.00 92.56 171 ARG A CA 1
ATOM 1388 C C . ARG A 1 171 ? -9.979 -0.004 1.757 1.00 92.56 171 ARG A C 1
ATOM 1390 O O . ARG A 1 171 ? -9.486 -0.656 0.837 1.00 92.56 171 ARG A O 1
ATOM 1397 N N . VAL A 1 172 ? -10.566 1.182 1.587 1.00 90.00 172 VAL A N 1
ATOM 1398 C CA . VAL A 1 172 ? -10.663 1.858 0.286 1.00 90.00 172 VAL A CA 1
ATOM 1399 C C . VAL A 1 172 ? -9.275 2.241 -0.220 1.00 90.00 172 VAL A C 1
ATOM 1401 O O . VAL A 1 172 ? -8.965 2.000 -1.386 1.00 90.00 172 VAL A O 1
ATOM 1404 N N . ASN A 1 173 ? -8.416 2.768 0.654 1.00 94.25 173 ASN A N 1
ATOM 1405 C CA . ASN A 1 173 ? -7.040 3.117 0.306 1.00 94.25 173 ASN A CA 1
ATOM 1406 C C . ASN A 1 173 ? -6.260 1.899 -0.199 1.00 94.25 173 ASN A C 1
ATOM 1408 O O . ASN A 1 173 ? -5.627 1.981 -1.247 1.00 94.25 173 ASN A O 1
ATOM 1412 N N . LEU A 1 174 ? -6.346 0.752 0.479 1.00 94.19 174 LEU A N 1
ATOM 1413 C CA . LEU A 1 174 ? -5.673 -0.478 0.048 1.00 94.19 174 LEU A CA 1
ATOM 1414 C C . LEU A 1 174 ? -6.159 -0.950 -1.325 1.00 94.19 174 LEU A C 1
ATOM 1416 O O . LEU A 1 174 ? -5.352 -1.379 -2.148 1.00 94.19 174 LEU A O 1
ATOM 1420 N N . TRP A 1 175 ? -7.457 -0.828 -1.608 1.00 91.56 175 TRP A N 1
ATOM 1421 C CA . TRP A 1 175 ? -7.995 -1.120 -2.937 1.00 91.56 175 TRP A CA 1
ATOM 1422 C C . TRP A 1 175 ? -7.424 -0.177 -4.007 1.00 91.56 175 TRP A C 1
ATOM 1424 O O . TRP A 1 175 ? -6.976 -0.631 -5.062 1.00 91.56 175 TRP A O 1
ATOM 1434 N N . LEU A 1 176 ? -7.386 1.129 -3.719 1.00 91.62 176 LEU A N 1
ATOM 1435 C CA . LEU A 1 176 ? -6.804 2.133 -4.613 1.00 91.62 176 LEU A CA 1
ATOM 1436 C C . LEU A 1 176 ? -5.319 1.867 -4.871 1.00 91.62 176 LEU A C 1
ATOM 1438 O O . LEU A 1 176 ? -4.882 1.984 -6.012 1.00 91.62 176 LEU A O 1
ATOM 1442 N N . VAL A 1 177 ? -4.568 1.445 -3.853 1.00 95.75 177 VAL A N 1
ATOM 1443 C CA . VAL A 1 177 ? -3.160 1.050 -3.987 1.00 95.75 177 VAL A CA 1
ATOM 1444 C C . VAL A 1 177 ? -3.010 -0.130 -4.947 1.00 95.75 177 VAL A C 1
ATOM 1446 O O . VAL A 1 177 ? -2.186 -0.066 -5.854 1.00 95.75 177 VAL A O 1
ATOM 1449 N N . VAL A 1 178 ? -3.825 -1.183 -4.824 1.00 93.75 178 VAL A N 1
ATOM 1450 C CA . VAL A 1 178 ? -3.773 -2.331 -5.753 1.00 93.75 178 VAL A CA 1
ATOM 1451 C C . VAL A 1 178 ? -4.080 -1.894 -7.190 1.00 93.75 178 VAL A C 1
ATOM 1453 O O . VAL A 1 178 ? -3.373 -2.282 -8.124 1.00 93.75 178 VAL A O 1
ATOM 1456 N N . CYS A 1 179 ? -5.098 -1.049 -7.375 1.00 91.69 179 CYS A N 1
ATOM 1457 C CA . CYS A 1 179 ? -5.423 -0.464 -8.676 1.00 91.69 179 CYS A CA 1
ATOM 1458 C C . CYS A 1 179 ? -4.262 0.370 -9.239 1.00 91.69 179 CYS A C 1
ATOM 1460 O O . CYS A 1 179 ? -3.924 0.224 -10.414 1.00 91.69 179 CYS A O 1
ATOM 1462 N N . ALA A 1 180 ? -3.635 1.208 -8.411 1.00 94.69 180 ALA A N 1
ATOM 1463 C CA . ALA A 1 180 ? -2.498 2.035 -8.796 1.00 94.69 180 ALA A CA 1
ATOM 1464 C C . ALA A 1 180 ? -1.295 1.177 -9.201 1.00 94.69 180 ALA A C 1
ATOM 1466 O O . ALA A 1 180 ? -0.758 1.380 -10.283 1.00 94.69 180 ALA A O 1
ATOM 1467 N N . ILE A 1 181 ? -0.935 0.155 -8.415 1.00 96.50 181 ILE A N 1
ATOM 1468 C CA . ILE A 1 181 ? 0.152 -0.785 -8.743 1.00 96.50 181 ILE A CA 1
ATOM 1469 C C . ILE A 1 181 ? -0.088 -1.428 -10.109 1.00 96.50 181 ILE A C 1
ATOM 1471 O O . ILE A 1 181 ? 0.799 -1.425 -10.963 1.00 96.50 181 ILE A O 1
ATOM 1475 N N . ARG A 1 182 ? -1.298 -1.947 -10.349 1.00 94.50 182 ARG A N 1
ATOM 1476 C CA . ARG A 1 182 ? -1.653 -2.528 -11.647 1.00 94.50 182 ARG A CA 1
ATOM 1477 C C . ARG A 1 182 ? -1.463 -1.514 -12.774 1.00 94.50 182 ARG A C 1
ATOM 1479 O O . ARG A 1 182 ? -0.850 -1.840 -13.788 1.00 94.50 182 ARG A O 1
ATOM 1486 N N . ASN A 1 183 ? -1.987 -0.305 -12.600 1.00 94.06 183 ASN A N 1
ATOM 1487 C CA . ASN A 1 183 ? -1.905 0.744 -13.610 1.00 94.06 183 ASN A CA 1
ATOM 1488 C C . ASN A 1 183 ? -0.453 1.175 -13.857 1.00 94.06 183 ASN A C 1
ATOM 1490 O O . ASN A 1 183 ? -0.082 1.377 -15.005 1.00 94.06 183 ASN A O 1
ATOM 1494 N N . HIS A 1 184 ? 0.387 1.247 -12.823 1.00 96.19 184 HIS A N 1
ATOM 1495 C CA . HIS A 1 184 ? 1.809 1.542 -12.969 1.00 96.19 184 HIS A CA 1
ATOM 1496 C C . HIS A 1 184 ? 2.531 0.499 -13.819 1.00 96.19 184 HIS A C 1
ATOM 1498 O O . HIS A 1 184 ? 3.294 0.883 -14.699 1.00 96.19 184 HIS A O 1
ATOM 1504 N N . TYR A 1 185 ? 2.261 -0.795 -13.617 1.00 95.75 185 TYR A N 1
ATOM 1505 C CA . TYR A 1 185 ? 2.832 -1.834 -14.478 1.00 95.75 185 TYR A CA 1
ATOM 1506 C C . TYR A 1 185 ? 2.387 -1.687 -15.936 1.00 95.75 185 TYR A C 1
ATOM 1508 O O . TYR A 1 185 ? 3.228 -1.789 -16.825 1.00 95.75 185 TYR A O 1
ATOM 1516 N N . TYR A 1 186 ? 1.105 -1.403 -16.195 1.00 93.38 186 TYR A N 1
ATOM 1517 C CA . TYR A 1 186 ? 0.626 -1.146 -17.559 1.00 93.38 186 TYR A CA 1
ATOM 1518 C C . TYR A 1 186 ? 1.299 0.074 -18.184 1.00 93.38 186 TYR A C 1
ATOM 1520 O O . TYR A 1 186 ? 1.793 -0.019 -19.302 1.00 93.38 186 TYR A O 1
ATOM 1528 N N . SER A 1 187 ? 1.343 1.196 -17.466 1.00 92.19 187 SER A N 1
ATOM 1529 C CA . SER A 1 187 ? 1.924 2.437 -17.973 1.00 92.19 187 SER A CA 1
ATOM 1530 C C . SER A 1 187 ? 3.424 2.310 -18.219 1.00 92.19 187 SER A C 1
ATOM 1532 O O . SER A 1 187 ? 3.899 2.775 -19.245 1.00 92.19 187 SER A O 1
ATOM 1534 N N . LEU A 1 188 ? 4.173 1.666 -17.316 1.00 93.19 188 LEU A N 1
ATOM 1535 C CA . LEU A 1 188 ? 5.604 1.428 -17.516 1.00 93.19 188 LEU A CA 1
ATOM 1536 C C . LEU A 1 188 ? 5.851 0.486 -18.693 1.00 93.19 188 LEU A C 1
ATOM 1538 O O . LEU A 1 188 ? 6.732 0.755 -19.499 1.00 93.19 188 LEU A O 1
ATOM 1542 N N . TYR A 1 189 ? 5.066 -0.585 -18.821 1.00 92.38 189 TYR A N 1
ATOM 1543 C CA . TYR A 1 189 ? 5.184 -1.506 -19.948 1.00 92.38 189 TYR A CA 1
ATOM 1544 C C . TYR A 1 189 ? 4.883 -0.816 -21.286 1.00 92.38 189 TYR A C 1
ATOM 1546 O O . TYR A 1 189 ? 5.701 -0.876 -22.197 1.00 92.38 189 TYR A O 1
ATOM 1554 N N . ASP A 1 190 ? 3.744 -0.125 -21.389 1.00 89.6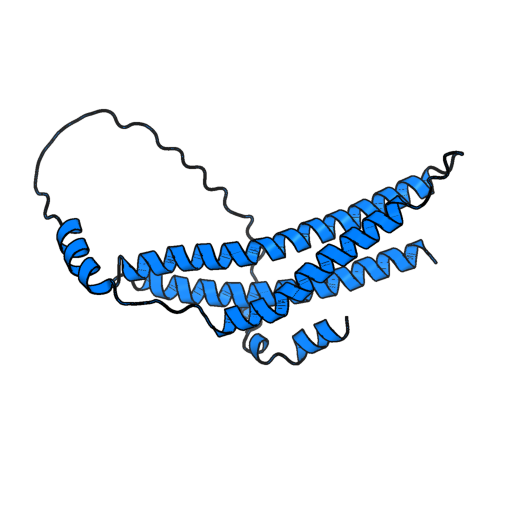2 190 ASP A N 1
ATOM 1555 C CA . ASP A 1 190 ? 3.343 0.614 -22.593 1.00 89.62 190 ASP A CA 1
ATOM 1556 C C . ASP A 1 190 ? 4.366 1.694 -22.964 1.00 89.62 190 ASP A C 1
ATOM 1558 O O . ASP A 1 190 ? 4.701 1.847 -24.137 1.00 89.62 190 ASP A O 1
ATOM 1562 N N . TYR A 1 191 ? 4.904 2.399 -21.964 1.00 86.94 191 TYR A N 1
ATOM 1563 C CA . TYR A 1 191 ? 5.975 3.368 -22.161 1.00 86.94 191 TYR A CA 1
ATOM 1564 C C . TYR A 1 191 ? 7.213 2.684 -22.751 1.00 86.94 191 TYR A C 1
ATOM 1566 O O . TYR A 1 191 ? 7.630 3.038 -23.844 1.00 86.94 191 TYR A O 1
ATOM 1574 N N . LEU A 1 192 ? 7.770 1.668 -22.085 1.00 85.75 192 LEU A N 1
ATOM 1575 C CA . LEU A 1 192 ? 9.008 1.015 -22.529 1.00 85.75 192 LEU A CA 1
ATOM 1576 C C . LEU A 1 192 ? 8.893 0.385 -23.918 1.00 85.75 192 LEU A C 1
ATOM 1578 O O . LEU A 1 192 ? 9.807 0.549 -24.719 1.00 85.75 192 LEU A O 1
ATOM 1582 N N . VAL A 1 193 ? 7.787 -0.302 -24.214 1.00 87.25 193 VAL A N 1
ATOM 1583 C CA . VAL A 1 193 ? 7.585 -0.943 -25.523 1.00 87.25 193 VAL A CA 1
ATOM 1584 C C . VAL A 1 193 ? 7.594 0.096 -26.642 1.00 87.25 193 VAL A C 1
ATOM 1586 O O . VAL A 1 193 ? 8.288 -0.094 -27.628 1.00 87.25 193 VAL A O 1
ATOM 1589 N N . LYS A 1 194 ? 6.918 1.236 -26.465 1.00 82.50 194 LYS A N 1
ATOM 1590 C CA . LYS A 1 194 ? 6.880 2.307 -27.479 1.00 82.50 194 LYS A CA 1
ATOM 1591 C C . LYS A 1 194 ? 8.228 2.965 -27.763 1.00 82.50 194 LYS A C 1
ATOM 1593 O O . LYS A 1 194 ? 8.347 3.648 -28.774 1.00 82.50 194 LYS A O 1
ATOM 1598 N N . TYR A 1 195 ? 9.192 2.843 -26.855 1.00 72.19 195 TYR A N 1
ATOM 1599 C CA . TYR A 1 195 ? 10.512 3.457 -27.003 1.00 72.19 195 TYR A CA 1
ATOM 1600 C C . TYR A 1 195 ? 11.602 2.476 -27.436 1.00 72.19 195 TYR A C 1
ATOM 1602 O O . TYR A 1 195 ? 12.671 2.923 -27.840 1.00 72.19 195 TYR A O 1
ATOM 1610 N N . TRP A 1 196 ? 11.353 1.169 -27.332 1.00 70.38 196 TRP A N 1
ATOM 1611 C CA . TRP A 1 196 ? 12.318 0.118 -27.674 1.00 70.38 196 TRP A CA 1
ATOM 1612 C C . TRP A 1 196 ? 11.838 -0.826 -28.793 1.00 70.38 196 TRP A C 1
ATOM 1614 O O . TRP A 1 196 ? 12.526 -1.804 -29.090 1.00 70.38 196 TRP A O 1
ATOM 1624 N N . GLU A 1 197 ? 10.703 -0.519 -29.429 1.00 56.44 197 GLU A N 1
ATOM 1625 C CA . GLU A 1 197 ? 10.340 -0.952 -30.792 1.00 56.44 197 GLU A CA 1
ATOM 1626 C C . GLU A 1 197 ? 10.641 0.160 -31.805 1.00 56.44 197 GLU A C 1
ATOM 1628 O O . GLU A 1 197 ? 11.136 -0.181 -32.904 1.00 56.44 197 GLU A O 1
#

Organism: Timema cristinae (NCBI:txid61476)

InterPro domains:
  IPR003186 Proteasome activator PA28, C-terminal domain [PF02252] (67-196)
  IPR009077 Proteasome activator PA28 [PTHR10660] (11-197)
  IPR036252 Proteasome activator superfamily [SSF47216] (49-197)
  IPR036997 Proteasome activator PA28, C-terminal domain superfamily [G3DSA:1.20.120.180] (67-197)

Sequence (197 aa):
MVELNVLLENTNKFKEMNHSDMIRSPQDPVATKEQREEPTKKRQKKSKYNYDEEIIKNQVLVTNITFPSNKELSELISVVEPFIRQLIEDTNTLKMWISSIPNNEDGDHFEGTLQENAIGQITMVLSEAKKFFCQISVYFEARGKIVSKVLKYPGVEDYMRAVSKLDKEERVNLWLVVCAIRNHYYSLYDYLVKYWE